Protein AF-A0AA45BCG5-F1 (afdb_monomer)

Organism: Burkholderia vietnamiensis (NCBI:txid60552)

Structure (mmCIF, N/CA/C/O backbone):
data_AF-A0AA45BCG5-F1
#
_entry.id   AF-A0AA45BCG5-F1
#
loop_
_atom_site.group_PDB
_atom_site.id
_atom_site.type_symbol
_atom_site.label_atom_id
_atom_site.label_alt_id
_atom_site.label_comp_id
_atom_site.label_asym_id
_atom_site.label_entity_id
_atom_site.label_seq_id
_atom_site.pdbx_PDB_ins_code
_atom_site.Cartn_x
_atom_site.Cartn_y
_atom_site.Cartn_z
_atom_site.occupancy
_atom_site.B_iso_or_equiv
_atom_site.auth_seq_id
_atom_site.auth_comp_id
_atom_site.auth_asym_id
_atom_site.auth_atom_id
_atom_site.pdbx_PDB_model_num
ATOM 1 N N . MET A 1 1 ? 23.987 10.806 -30.131 1.00 61.22 1 MET A N 1
ATOM 2 C CA . MET A 1 1 ? 23.425 11.058 -28.792 1.00 61.22 1 MET A CA 1
ATOM 3 C C . MET A 1 1 ? 24.265 10.251 -27.823 1.00 61.22 1 MET A C 1
ATOM 5 O O . MET A 1 1 ? 24.368 9.048 -28.027 1.00 61.22 1 MET A O 1
ATOM 9 N N . GLU A 1 2 ? 24.939 10.895 -26.876 1.00 79.81 2 GLU A N 1
ATOM 10 C CA . GLU A 1 2 ? 25.747 10.189 -25.875 1.00 79.81 2 GLU A CA 1
ATOM 11 C C . GLU A 1 2 ? 24.862 9.831 -24.681 1.00 79.81 2 GLU A C 1
ATOM 13 O O . GLU A 1 2 ? 24.080 10.661 -24.219 1.00 79.81 2 GLU A O 1
ATOM 18 N N . LEU A 1 3 ? 24.939 8.577 -24.237 1.00 81.50 3 LEU A N 1
ATOM 19 C CA . LEU A 1 3 ? 24.239 8.096 -23.050 1.00 81.50 3 LEU A CA 1
ATOM 20 C C . LEU A 1 3 ? 25.161 8.230 -21.843 1.00 81.50 3 LEU A C 1
ATOM 22 O O . LEU A 1 3 ? 26.352 7.931 -21.933 1.00 81.50 3 LEU A O 1
ATOM 26 N N . SER A 1 4 ? 24.604 8.629 -20.703 1.00 87.81 4 SER A N 1
ATOM 27 C CA . SER A 1 4 ? 25.322 8.555 -19.433 1.00 87.81 4 SER A CA 1
ATOM 28 C C . SER A 1 4 ? 25.624 7.101 -19.058 1.00 87.81 4 SER A C 1
ATOM 30 O O . SER A 1 4 ? 24.954 6.165 -19.498 1.00 87.81 4 SER A O 1
ATOM 32 N N . GLU A 1 5 ? 26.601 6.895 -18.175 1.00 89.81 5 GLU A N 1
ATOM 33 C CA . GLU A 1 5 ? 26.953 5.559 -17.681 1.00 89.81 5 GLU A CA 1
ATOM 34 C C . GLU A 1 5 ? 25.747 4.830 -17.060 1.00 89.81 5 GLU A C 1
ATOM 36 O O . GLU A 1 5 ? 25.536 3.640 -17.290 1.00 89.81 5 GLU A O 1
ATOM 41 N N . THR A 1 6 ? 24.899 5.554 -16.322 1.00 88.94 6 THR A N 1
ATOM 42 C CA . THR A 1 6 ? 23.670 4.992 -15.740 1.00 88.94 6 THR A CA 1
ATOM 43 C C . THR A 1 6 ? 22.696 4.530 -16.822 1.00 88.94 6 THR A C 1
ATOM 45 O O . THR A 1 6 ? 22.108 3.456 -16.703 1.00 88.94 6 THR A O 1
ATOM 48 N N . GLU A 1 7 ? 22.534 5.306 -17.894 1.00 91.12 7 GLU A N 1
ATOM 49 C CA . GLU A 1 7 ? 21.652 4.947 -19.007 1.00 91.12 7 GLU A CA 1
ATOM 50 C C . GLU A 1 7 ? 22.187 3.755 -19.799 1.00 91.12 7 GLU A C 1
ATOM 52 O O . GLU A 1 7 ? 21.419 2.851 -20.117 1.00 91.12 7 GLU A O 1
ATOM 57 N N . LEU A 1 8 ? 23.500 3.691 -20.042 1.00 93.12 8 LEU A N 1
ATOM 58 C CA . LEU A 1 8 ? 24.135 2.526 -20.665 1.00 93.12 8 LEU A CA 1
ATOM 59 C C . LEU A 1 8 ? 23.886 1.255 -19.847 1.00 93.12 8 LEU A C 1
ATOM 61 O O . LEU A 1 8 ? 23.526 0.214 -20.395 1.00 93.12 8 LEU A O 1
ATOM 65 N N . ARG A 1 9 ? 24.005 1.348 -18.519 1.00 94.44 9 ARG A N 1
ATOM 66 C CA . ARG A 1 9 ? 23.741 0.225 -17.612 1.00 94.44 9 ARG A CA 1
ATOM 67 C C . ARG A 1 9 ? 22.263 -0.168 -17.567 1.00 94.44 9 ARG A C 1
ATOM 69 O O . ARG A 1 9 ? 21.961 -1.358 -17.495 1.00 94.44 9 ARG A O 1
ATOM 76 N N . LEU A 1 10 ? 21.342 0.795 -17.651 1.00 92.56 10 LEU A N 1
ATOM 77 C CA . LEU A 1 10 ? 19.905 0.526 -17.783 1.00 92.56 10 LEU A CA 1
ATOM 78 C C . LEU A 1 10 ? 19.584 -0.203 -19.091 1.00 92.56 10 LEU A C 1
ATOM 80 O O . LEU A 1 10 ? 18.840 -1.185 -19.071 1.00 92.56 10 LEU A O 1
ATOM 84 N N . VAL A 1 11 ? 20.164 0.243 -20.207 1.00 93.81 11 VAL A N 1
ATOM 85 C CA . VAL A 1 11 ? 20.003 -0.409 -21.512 1.00 93.81 11 VAL A CA 1
ATOM 86 C C . VAL A 1 11 ? 20.550 -1.831 -21.461 1.00 93.81 11 VAL A C 1
ATOM 88 O O . VAL A 1 11 ? 19.812 -2.757 -21.780 1.00 93.81 11 VAL A O 1
ATOM 91 N N . ALA A 1 12 ? 21.765 -2.037 -20.951 1.00 94.75 12 ALA A N 1
ATOM 92 C CA . ALA A 1 12 ? 22.348 -3.372 -20.811 1.00 94.75 12 ALA A CA 1
ATOM 93 C C . ALA A 1 12 ? 21.483 -4.300 -19.931 1.00 94.75 12 ALA A C 1
ATOM 95 O O . ALA A 1 12 ? 21.262 -5.467 -20.262 1.00 94.75 12 ALA A O 1
ATOM 96 N N . ALA A 1 13 ? 20.928 -3.784 -18.827 1.00 94.06 13 ALA A N 1
ATOM 97 C CA . ALA A 1 13 ? 20.038 -4.547 -17.953 1.00 94.06 13 ALA A CA 1
ATOM 98 C C . ALA A 1 13 ? 18.708 -4.928 -18.633 1.00 94.06 13 ALA A C 1
ATOM 100 O O . ALA A 1 13 ? 18.171 -6.008 -18.355 1.00 94.06 13 ALA A O 1
ATOM 101 N N . LEU A 1 14 ? 18.184 -4.068 -19.513 1.00 94.38 14 LEU A N 1
ATOM 102 C CA . LEU A 1 14 ? 17.022 -4.358 -20.353 1.00 94.38 14 LEU A CA 1
ATOM 103 C C . LEU A 1 14 ? 17.367 -5.360 -21.456 1.00 94.38 14 LEU A C 1
ATOM 105 O O . LEU A 1 14 ? 16.597 -6.287 -21.689 1.00 94.38 14 LEU A O 1
ATOM 109 N N . GLU A 1 15 ? 18.509 -5.215 -22.121 1.00 94.62 15 GLU A N 1
ATOM 110 C CA . GLU A 1 15 ? 18.963 -6.120 -23.180 1.00 94.62 15 GLU A CA 1
ATOM 111 C C . GLU A 1 15 ? 19.132 -7.550 -22.676 1.00 94.62 15 GLU A C 1
ATOM 113 O O . GLU A 1 15 ? 18.607 -8.470 -23.304 1.00 94.62 15 GLU A O 1
ATOM 118 N N . ALA A 1 16 ? 19.728 -7.722 -21.491 1.00 93.62 16 ALA A N 1
ATOM 119 C CA . ALA A 1 16 ? 19.838 -9.008 -20.797 1.00 93.62 16 ALA A CA 1
ATOM 120 C C . ALA A 1 16 ? 18.476 -9.653 -20.456 1.00 93.62 16 ALA A C 1
ATOM 122 O O . ALA A 1 16 ? 18.417 -10.797 -20.013 1.00 93.62 16 ALA A O 1
ATOM 123 N N . ARG A 1 17 ? 17.377 -8.911 -20.628 1.00 91.81 17 ARG A N 1
ATOM 124 C CA . ARG A 1 17 ? 15.994 -9.301 -20.321 1.00 91.81 17 ARG A CA 1
ATOM 125 C C . ARG A 1 17 ? 15.084 -9.229 -21.545 1.00 91.81 17 ARG A C 1
ATOM 127 O O . ARG A 1 17 ? 13.873 -9.051 -21.407 1.00 91.81 17 ARG A O 1
ATOM 134 N N . ASP A 1 18 ? 15.659 -9.365 -22.737 1.00 92.12 18 ASP A N 1
ATOM 135 C CA . ASP A 1 18 ? 14.957 -9.304 -24.026 1.00 92.12 18 ASP A CA 1
ATOM 136 C C . ASP A 1 18 ? 14.293 -7.945 -24.302 1.00 92.12 18 ASP A C 1
ATOM 138 O O . ASP A 1 18 ? 13.269 -7.841 -24.978 1.00 92.12 18 ASP A O 1
ATOM 142 N N . GLY A 1 19 ? 14.893 -6.873 -23.785 1.00 92.00 19 GLY A N 1
ATOM 143 C CA . GLY A 1 19 ? 14.477 -5.493 -24.017 1.00 92.00 19 GLY A CA 1
ATOM 144 C C . GLY A 1 19 ? 13.292 -5.023 -23.178 1.00 92.00 19 GLY A C 1
ATOM 145 O O . GLY A 1 19 ? 12.807 -3.922 -23.435 1.00 92.00 19 GLY A O 1
ATOM 146 N N . VAL A 1 20 ? 12.824 -5.819 -22.208 1.00 91.69 20 VAL A N 1
ATOM 147 C CA . VAL A 1 20 ? 11.679 -5.498 -21.340 1.00 91.69 20 VAL A CA 1
ATOM 148 C C . VAL A 1 20 ? 11.964 -5.946 -19.912 1.00 91.69 20 VAL A C 1
ATOM 150 O O . VAL A 1 20 ? 12.354 -7.087 -19.689 1.00 91.69 20 VAL A O 1
ATOM 153 N N . ALA A 1 21 ? 11.737 -5.082 -18.928 1.00 88.50 21 ALA A N 1
ATOM 154 C CA . ALA A 1 21 ? 11.900 -5.435 -17.522 1.00 88.50 21 ALA A CA 1
ATOM 155 C C . ALA A 1 21 ? 11.002 -4.591 -16.617 1.00 88.50 21 ALA A C 1
ATOM 157 O O . ALA A 1 21 ? 10.674 -3.442 -16.918 1.00 88.50 21 ALA A O 1
ATOM 158 N N . SER A 1 22 ? 10.634 -5.151 -15.473 1.00 87.44 22 SER A N 1
ATOM 159 C CA . SER A 1 22 ? 10.027 -4.402 -14.380 1.00 87.44 22 SER A CA 1
ATOM 160 C C . SER A 1 22 ? 11.052 -3.497 -13.689 1.00 87.44 22 SER A C 1
ATOM 162 O O . SER A 1 22 ? 12.262 -3.738 -13.700 1.00 87.44 22 SER A O 1
ATOM 164 N N . ARG A 1 23 ? 10.559 -2.464 -13.004 1.00 85.00 23 ARG A N 1
ATOM 165 C CA . ARG A 1 23 ? 11.353 -1.582 -12.142 1.00 85.00 23 ARG A CA 1
ATOM 166 C C . ARG A 1 23 ? 12.125 -2.381 -11.098 1.00 85.00 23 ARG A C 1
ATOM 168 O O . ARG A 1 23 ? 13.257 -2.031 -10.788 1.00 85.00 23 ARG A O 1
ATOM 175 N N . PHE A 1 24 ? 11.506 -3.437 -10.571 1.00 82.00 24 PHE A N 1
ATOM 176 C CA . PHE A 1 24 ? 12.128 -4.341 -9.614 1.00 82.00 24 PHE A CA 1
ATOM 177 C C . PHE A 1 24 ? 13.301 -5.094 -10.243 1.00 82.00 24 PHE A C 1
ATOM 179 O O . PHE A 1 24 ? 14.412 -4.990 -9.741 1.00 82.00 24 PHE A O 1
ATOM 186 N N . GLU A 1 25 ? 13.091 -5.763 -11.380 1.00 84.25 25 GLU A N 1
ATOM 187 C CA . GLU A 1 25 ? 14.155 -6.485 -12.090 1.00 84.25 25 GLU A CA 1
ATOM 188 C C . GLU A 1 25 ? 15.352 -5.579 -12.416 1.00 84.25 25 GLU A C 1
ATOM 190 O O . GLU A 1 25 ? 16.500 -6.001 -12.279 1.00 84.25 25 GLU A O 1
ATOM 195 N N . LEU A 1 26 ? 15.091 -4.328 -12.810 1.00 88.38 26 LEU A N 1
ATOM 196 C CA . LEU A 1 26 ? 16.131 -3.329 -13.061 1.00 88.38 26 LEU A CA 1
ATOM 197 C C . LEU A 1 26 ? 16.821 -2.870 -11.772 1.00 88.38 26 LEU A C 1
ATOM 199 O O . LEU A 1 26 ? 18.039 -2.711 -11.758 1.00 88.38 26 LEU A O 1
ATOM 203 N N . ARG A 1 27 ? 16.073 -2.695 -10.677 1.00 86.38 27 ARG A N 1
ATOM 204 C CA . ARG A 1 27 ? 16.633 -2.304 -9.379 1.00 86.38 27 ARG A CA 1
ATOM 205 C C . ARG A 1 27 ? 17.509 -3.403 -8.781 1.00 86.38 27 ARG A C 1
ATOM 207 O O . ARG A 1 27 ? 18.566 -3.090 -8.245 1.00 86.38 27 ARG A O 1
ATOM 214 N N . SER A 1 28 ? 17.105 -4.664 -8.916 1.00 83.75 28 SER A N 1
ATOM 215 C CA . SER A 1 28 ? 17.895 -5.828 -8.504 1.00 83.75 28 SER A CA 1
ATOM 216 C C . SER A 1 28 ? 19.144 -6.013 -9.364 1.00 83.75 28 SER A C 1
ATOM 218 O O . SER A 1 28 ? 20.165 -6.460 -8.858 1.00 83.75 28 SER A O 1
ATOM 220 N N . ALA A 1 29 ? 19.083 -5.663 -10.653 1.00 88.00 29 ALA A N 1
ATOM 221 C CA . ALA A 1 29 ? 20.240 -5.714 -11.549 1.00 88.00 29 ALA A CA 1
ATOM 222 C C . ALA A 1 29 ? 21.261 -4.595 -11.294 1.00 88.00 29 ALA A C 1
ATOM 224 O O . ALA A 1 29 ? 22.429 -4.743 -11.640 1.00 88.00 29 ALA A O 1
ATOM 225 N N . LEU A 1 30 ? 20.811 -3.471 -10.731 1.00 90.25 30 LEU A N 1
ATOM 226 C CA . LEU A 1 30 ? 21.602 -2.257 -10.525 1.00 90.25 30 LEU A CA 1
ATOM 227 C C . LEU A 1 30 ? 21.507 -1.800 -9.056 1.00 90.25 30 LEU A C 1
ATOM 229 O O . LEU A 1 30 ? 20.997 -0.705 -8.787 1.00 90.25 30 LEU A O 1
ATOM 233 N N . PRO A 1 31 ? 21.926 -2.636 -8.083 1.00 85.50 31 PRO A N 1
ATOM 234 C CA . PRO A 1 31 ? 21.730 -2.366 -6.657 1.00 85.50 31 PRO A CA 1
ATOM 235 C C . PRO A 1 31 ? 22.527 -1.144 -6.170 1.00 85.50 31 PRO A C 1
ATOM 237 O O . PRO A 1 31 ? 22.055 -0.399 -5.309 1.00 85.50 31 PRO A O 1
ATOM 240 N N . ASP A 1 32 ? 23.680 -0.893 -6.780 1.00 87.44 32 ASP A N 1
ATOM 241 C CA . ASP A 1 32 ? 24.644 0.163 -6.463 1.00 87.44 32 ASP A CA 1
ATOM 242 C C . ASP A 1 32 ? 24.207 1.570 -6.904 1.00 87.44 32 ASP A C 1
ATOM 244 O O . ASP A 1 32 ? 24.697 2.571 -6.379 1.00 87.44 32 ASP A O 1
ATOM 248 N N . ILE A 1 33 ? 23.243 1.679 -7.823 1.00 86.06 33 ILE A N 1
ATOM 249 C CA . ILE A 1 33 ? 22.713 2.977 -8.251 1.00 86.06 33 ILE A CA 1
ATOM 250 C C . ILE A 1 33 ? 21.750 3.505 -7.183 1.00 86.06 33 ILE A C 1
ATOM 252 O O . ILE A 1 33 ? 20.770 2.849 -6.819 1.00 86.06 33 ILE A O 1
ATOM 256 N N . LYS A 1 34 ? 22.000 4.723 -6.686 1.00 84.75 34 LYS A N 1
ATOM 257 C CA . LYS A 1 34 ? 21.115 5.381 -5.711 1.00 84.75 34 LYS A CA 1
ATOM 258 C C . LYS A 1 34 ? 19.694 5.497 -6.263 1.00 84.75 34 LYS A C 1
ATOM 260 O O . LYS A 1 34 ? 19.492 5.820 -7.433 1.00 84.75 34 LYS A O 1
ATOM 265 N N . LEU A 1 35 ? 18.699 5.305 -5.395 1.00 76.00 35 LEU A N 1
ATOM 266 C CA . LEU A 1 35 ? 17.285 5.254 -5.784 1.00 76.00 35 LEU A CA 1
ATOM 267 C C . LEU A 1 35 ? 16.817 6.511 -6.535 1.00 76.00 35 LEU A C 1
ATOM 269 O O . LEU A 1 35 ? 16.058 6.402 -7.500 1.00 76.00 35 LEU A O 1
ATOM 273 N N . ILE A 1 36 ? 17.283 7.690 -6.112 1.00 81.31 36 ILE A N 1
ATOM 274 C CA . ILE A 1 36 ? 16.950 8.969 -6.751 1.00 81.31 36 ILE A CA 1
ATOM 275 C C . ILE A 1 36 ? 17.524 9.013 -8.172 1.00 81.31 36 ILE A C 1
ATOM 277 O O . ILE A 1 36 ? 16.780 9.253 -9.117 1.00 81.31 36 ILE A O 1
ATOM 281 N N . THR A 1 37 ? 18.812 8.697 -8.340 1.00 82.94 37 THR A N 1
ATOM 282 C CA . THR A 1 37 ? 19.494 8.665 -9.644 1.00 82.94 37 THR A CA 1
ATOM 283 C C . THR A 1 37 ? 18.855 7.656 -10.594 1.00 82.94 37 THR A C 1
ATOM 285 O O . THR A 1 37 ? 18.588 7.977 -11.747 1.00 82.94 37 THR A O 1
ATOM 288 N N . PHE A 1 38 ? 18.535 6.461 -10.095 1.00 86.12 38 PHE A N 1
ATOM 289 C CA . PHE A 1 38 ? 17.830 5.430 -10.854 1.00 86.12 38 PHE A CA 1
ATOM 290 C C . PHE A 1 38 ? 16.447 5.905 -11.323 1.00 86.12 38 PHE A C 1
ATOM 292 O O . PHE A 1 38 ? 16.073 5.714 -12.479 1.00 86.12 38 PHE A O 1
ATOM 299 N N . SER A 1 39 ? 15.689 6.554 -10.433 1.00 82.88 39 SER A N 1
ATOM 300 C CA . SER A 1 39 ? 14.358 7.080 -10.754 1.00 82.88 39 SER A CA 1
ATOM 301 C C . SER A 1 39 ? 14.425 8.206 -11.778 1.00 82.88 39 SER A C 1
ATOM 303 O O . SER A 1 39 ? 13.630 8.212 -12.711 1.00 82.88 39 SER A O 1
ATOM 305 N N . ALA A 1 40 ? 15.378 9.128 -11.620 1.00 86.38 40 ALA A N 1
ATOM 306 C CA . ALA A 1 40 ? 15.606 10.209 -12.567 1.00 86.38 40 ALA A CA 1
ATOM 307 C C . ALA A 1 40 ? 15.945 9.647 -13.951 1.00 86.38 40 ALA A C 1
ATOM 309 O O . ALA A 1 40 ? 15.251 9.961 -14.912 1.00 86.38 40 ALA A O 1
ATOM 310 N N . ALA A 1 41 ? 16.913 8.728 -14.032 1.00 88.44 41 ALA A N 1
ATOM 311 C CA . ALA A 1 41 ? 17.320 8.113 -15.290 1.00 88.44 41 ALA A CA 1
ATOM 312 C C . ALA A 1 41 ? 16.153 7.421 -16.014 1.00 88.44 41 ALA A C 1
ATOM 314 O O . ALA A 1 41 ? 15.968 7.642 -17.203 1.00 88.44 41 ALA A O 1
ATOM 315 N N . LEU A 1 42 ? 15.308 6.658 -15.309 1.00 87.44 42 LEU A N 1
ATOM 316 C CA . LEU A 1 42 ? 14.128 6.024 -15.915 1.00 87.44 42 LEU A CA 1
ATOM 317 C C . LEU A 1 42 ? 13.068 7.014 -16.424 1.00 87.44 42 LEU A C 1
ATOM 319 O O . LEU A 1 42 ? 12.283 6.645 -17.296 1.00 87.44 42 LEU A O 1
ATOM 323 N N . MET A 1 43 ? 12.994 8.223 -15.860 1.00 84.94 43 MET A N 1
ATOM 324 C CA . MET A 1 43 ? 12.021 9.242 -16.268 1.00 84.94 43 MET A CA 1
ATOM 325 C C . MET A 1 43 ? 12.536 10.150 -17.383 1.00 84.94 43 MET A C 1
ATOM 327 O O . MET A 1 43 ? 11.737 10.631 -18.181 1.00 84.94 43 MET A O 1
ATOM 331 N N . THR A 1 44 ? 13.841 10.417 -17.421 1.00 86.06 44 THR A N 1
ATOM 332 C CA . THR A 1 44 ? 14.420 11.417 -18.328 1.00 86.06 44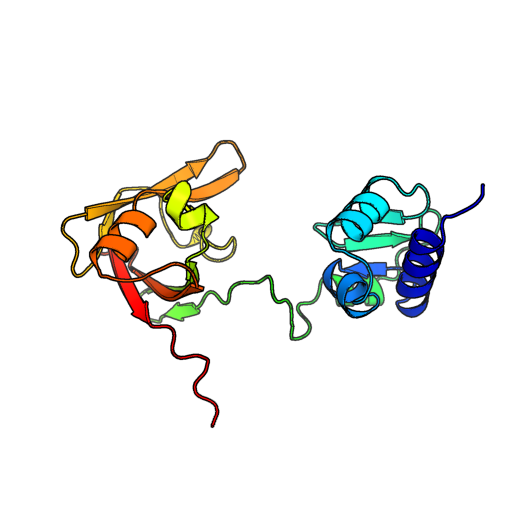 THR A CA 1
ATOM 333 C C . THR A 1 44 ? 15.138 10.812 -19.522 1.00 86.06 44 THR A C 1
ATOM 335 O O . THR A 1 44 ? 15.412 11.527 -20.483 1.00 86.06 44 THR A O 1
ATOM 338 N N . THR A 1 45 ? 15.479 9.523 -19.475 1.00 88.81 45 THR A N 1
ATOM 339 C CA . THR A 1 45 ? 16.233 8.900 -20.561 1.00 88.81 45 THR A CA 1
ATOM 340 C C . THR A 1 45 ? 15.383 8.768 -21.829 1.00 88.81 45 THR A C 1
ATOM 342 O O . THR A 1 45 ? 14.254 8.278 -21.767 1.00 88.81 45 THR A O 1
ATOM 345 N N . PRO A 1 46 ? 15.902 9.143 -23.010 1.00 88.25 46 PRO A N 1
ATOM 346 C CA . PRO A 1 46 ? 15.152 9.046 -24.258 1.00 88.25 46 PRO A CA 1
ATOM 347 C C . PRO A 1 46 ? 15.309 7.679 -24.945 1.00 88.25 46 PRO A C 1
ATOM 349 O O . PRO A 1 46 ? 14.869 7.521 -26.079 1.00 88.25 46 PRO A O 1
ATOM 352 N N . VAL A 1 47 ? 15.954 6.692 -24.307 1.00 90.81 47 VAL A N 1
ATOM 353 C CA . VAL A 1 47 ? 16.147 5.337 -24.872 1.00 90.81 47 VAL A CA 1
ATOM 354 C C . VAL A 1 47 ? 15.257 4.269 -24.236 1.00 90.81 47 VAL A C 1
ATOM 356 O O . VA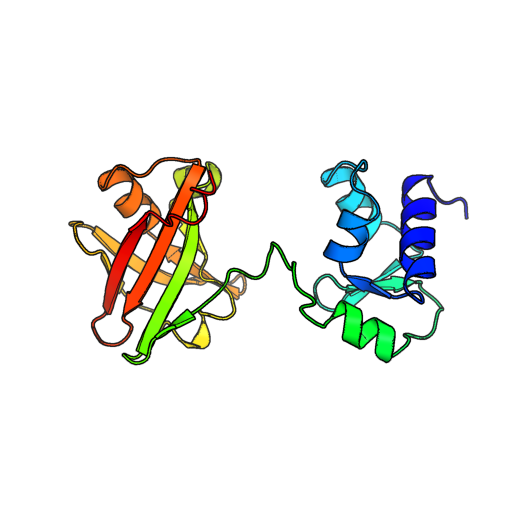L A 1 47 ? 15.152 3.158 -24.759 1.00 90.81 47 VAL A O 1
ATOM 359 N N . VAL A 1 48 ? 14.557 4.603 -23.150 1.00 91.88 48 VAL A N 1
ATOM 360 C CA . VAL A 1 48 ? 13.634 3.708 -22.444 1.00 91.88 48 VAL A CA 1
ATOM 361 C C . VAL A 1 48 ? 12.248 4.344 -22.397 1.00 91.88 48 VAL A C 1
ATOM 363 O O . VAL A 1 48 ? 12.110 5.543 -22.193 1.00 91.88 48 VAL A O 1
ATOM 366 N N . ARG A 1 49 ? 11.203 3.534 -22.569 1.00 90.62 49 ARG A N 1
ATOM 367 C CA . ARG A 1 49 ? 9.804 3.942 -22.394 1.00 90.62 49 ARG A CA 1
ATOM 368 C C . ARG A 1 49 ? 9.126 3.119 -21.310 1.00 90.62 49 ARG A C 1
ATOM 370 O O . ARG A 1 49 ? 9.376 1.919 -21.188 1.00 90.62 49 ARG A O 1
ATOM 377 N N . LEU A 1 50 ? 8.218 3.753 -20.578 1.00 87.69 50 LEU A N 1
ATOM 378 C CA . LEU A 1 50 ? 7.262 3.064 -19.718 1.00 87.69 50 LEU A CA 1
ATOM 379 C C . LEU A 1 50 ? 6.164 2.449 -20.597 1.00 87.69 50 LEU A C 1
ATOM 381 O O . LEU A 1 50 ? 5.512 3.159 -21.357 1.00 87.69 50 LEU A O 1
ATOM 385 N N . VAL A 1 51 ? 5.972 1.135 -20.511 1.00 84.69 51 VAL A N 1
ATOM 386 C CA . VAL A 1 51 ? 4.965 0.401 -21.304 1.00 84.69 51 VAL A CA 1
ATOM 387 C C . VAL A 1 51 ? 3.770 -0.058 -20.469 1.00 84.69 51 VAL A C 1
ATOM 389 O O . VAL A 1 51 ? 2.707 -0.327 -21.015 1.00 84.69 51 VAL A O 1
ATOM 392 N N . SER A 1 52 ? 3.937 -0.156 -19.149 1.00 76.69 52 SER A N 1
ATOM 393 C CA . SER A 1 52 ? 2.883 -0.429 -18.164 1.00 76.69 52 SER A CA 1
ATOM 394 C C . SER A 1 52 ? 3.386 -0.036 -16.768 1.00 76.69 52 SER A C 1
ATOM 396 O O . SER A 1 52 ? 4.547 0.343 -16.632 1.00 76.69 52 SER A O 1
ATOM 398 N N . HIS A 1 53 ? 2.548 -0.108 -15.731 1.00 76.25 53 HIS A N 1
ATOM 399 C CA . HIS A 1 53 ? 2.855 0.304 -14.353 1.00 76.25 53 HIS A CA 1
ATOM 400 C C . HIS A 1 53 ? 4.177 -0.293 -13.837 1.00 76.25 53 HIS A C 1
ATOM 402 O O . HIS A 1 53 ? 4.241 -1.449 -13.427 1.00 76.25 53 HIS A O 1
ATOM 408 N N . GLY A 1 54 ? 5.246 0.511 -13.864 1.00 78.50 54 GLY A N 1
ATOM 409 C CA . GLY A 1 54 ? 6.588 0.086 -13.466 1.00 78.50 54 GLY A CA 1
ATOM 410 C C . GLY A 1 54 ? 7.253 -0.922 -14.410 1.00 78.50 54 GLY A C 1
ATOM 411 O O . GLY A 1 54 ? 8.170 -1.607 -13.972 1.00 78.50 54 GLY A O 1
ATOM 412 N N . ILE A 1 55 ? 6.825 -1.033 -15.668 1.00 84.94 55 ILE A N 1
ATOM 413 C CA . ILE A 1 55 ? 7.423 -1.907 -16.687 1.00 84.94 55 ILE A CA 1
ATOM 414 C C . ILE A 1 55 ? 8.004 -1.048 -17.799 1.00 84.94 55 ILE A C 1
ATOM 416 O O . ILE A 1 55 ? 7.311 -0.218 -18.387 1.00 84.94 55 ILE A O 1
ATOM 420 N N . TYR A 1 56 ? 9.273 -1.283 -18.101 1.00 91.38 56 TYR A N 1
ATOM 421 C CA . TYR A 1 56 ? 10.079 -0.473 -18.996 1.00 91.38 56 TYR A CA 1
ATOM 422 C C . TYR A 1 56 ? 10.570 -1.300 -20.182 1.00 91.38 56 TYR A C 1
ATOM 424 O O . TYR A 1 56 ? 10.845 -2.494 -20.047 1.00 91.38 56 TYR A O 1
ATOM 432 N N . ALA A 1 57 ? 10.680 -0.662 -21.345 1.00 93.94 57 ALA A N 1
ATOM 433 C CA . ALA A 1 57 ? 11.183 -1.279 -22.566 1.00 93.94 57 ALA A CA 1
ATOM 434 C C . ALA A 1 57 ? 12.078 -0.325 -23.360 1.00 93.94 57 ALA A C 1
ATOM 436 O O . ALA A 1 57 ? 11.929 0.893 -23.266 1.00 93.94 57 ALA A O 1
ATOM 437 N N . ILE A 1 58 ? 12.966 -0.877 -24.185 1.00 94.94 58 ILE A N 1
ATOM 438 C CA . ILE A 1 58 ? 13.827 -0.089 -25.079 1.00 94.94 58 ILE A CA 1
ATOM 439 C C . ILE A 1 58 ? 12.982 0.520 -26.209 1.00 94.94 58 ILE A C 1
ATOM 441 O O . ILE A 1 58 ? 12.170 -0.163 -26.844 1.00 94.94 58 ILE A O 1
ATOM 445 N N . ILE A 1 59 ? 13.162 1.816 -26.467 1.00 91.81 59 ILE A N 1
ATOM 446 C CA . ILE A 1 59 ? 12.479 2.518 -27.562 1.00 91.81 59 ILE A CA 1
ATOM 447 C C . ILE A 1 59 ? 12.956 1.975 -28.916 1.00 91.81 59 ILE A C 1
ATOM 449 O O . ILE A 1 59 ? 14.119 1.638 -29.099 1.00 91.81 59 ILE A O 1
ATOM 453 N N . GLY A 1 60 ? 12.036 1.846 -29.876 1.00 88.19 60 GLY A N 1
ATOM 454 C CA . GLY A 1 60 ? 12.335 1.323 -31.217 1.00 88.19 60 GLY A CA 1
ATOM 455 C C . GLY A 1 60 ? 12.451 -0.203 -31.308 1.00 88.19 60 GLY A C 1
ATOM 456 O O . GLY A 1 60 ? 12.475 -0.737 -32.413 1.00 88.19 60 GLY A O 1
ATOM 457 N N . ARG A 1 61 ? 12.444 -0.926 -30.178 1.00 89.12 61 ARG A N 1
ATOM 458 C CA . ARG A 1 61 ? 12.450 -2.395 -30.165 1.00 89.12 61 ARG A CA 1
ATOM 459 C C . ARG A 1 61 ? 11.025 -2.967 -30.055 1.00 89.12 61 ARG A C 1
ATOM 461 O O . ARG A 1 61 ? 10.204 -2.420 -29.301 1.00 89.12 61 ARG A O 1
ATOM 468 N N . PRO A 1 62 ? 10.712 -4.068 -30.767 1.00 88.19 62 PRO A N 1
ATOM 469 C CA . PRO A 1 62 ? 9.502 -4.846 -30.519 1.00 88.19 62 PRO A CA 1
ATOM 470 C C . PRO A 1 62 ? 9.479 -5.386 -29.086 1.00 88.19 62 PRO A C 1
ATOM 472 O O . PRO A 1 62 ? 10.509 -5.793 -28.550 1.00 88.19 62 PRO A O 1
ATOM 475 N N . ILE A 1 63 ? 8.298 -5.405 -28.469 1.00 88.31 63 ILE A N 1
ATOM 476 C CA . ILE A 1 63 ? 8.105 -5.971 -27.130 1.00 88.31 63 ILE A CA 1
ATOM 477 C C . ILE A 1 63 ? 7.979 -7.486 -27.276 1.00 88.31 63 ILE A C 1
ATOM 479 O O . ILE A 1 63 ? 7.027 -7.969 -27.886 1.00 88.31 63 ILE A O 1
ATOM 483 N N . ASN A 1 64 ? 8.924 -8.238 -26.710 1.00 86.31 64 ASN A N 1
ATOM 484 C CA . ASN A 1 64 ? 8.820 -9.693 -26.650 1.00 86.31 64 ASN A CA 1
ATOM 485 C C . ASN A 1 64 ? 7.667 -10.086 -25.694 1.00 86.31 64 ASN A C 1
ATOM 487 O O . ASN A 1 64 ? 7.727 -9.723 -24.515 1.00 86.31 64 ASN A O 1
ATOM 491 N N . PRO A 1 65 ? 6.633 -10.824 -26.151 1.00 82.25 65 PRO A N 1
ATOM 492 C CA . PRO A 1 65 ? 5.475 -11.162 -25.321 1.00 82.25 65 PRO A CA 1
ATOM 493 C C . PRO A 1 65 ? 5.831 -11.981 -24.079 1.00 82.25 65 PRO A C 1
ATOM 495 O O . PRO A 1 65 ? 5.305 -11.719 -23.004 1.00 82.25 65 PRO A O 1
ATOM 498 N N . THR A 1 66 ? 6.762 -12.928 -24.190 1.00 83.75 66 THR A N 1
ATOM 499 C CA . THR A 1 66 ? 7.215 -13.759 -23.066 1.00 83.75 66 THR A CA 1
ATOM 500 C C . THR A 1 66 ? 7.968 -12.927 -22.032 1.00 83.75 66 THR A C 1
ATOM 502 O O . THR A 1 66 ? 7.747 -13.079 -20.831 1.00 83.75 66 THR A O 1
ATOM 505 N N . ALA A 1 67 ? 8.825 -12.009 -22.483 1.00 81.19 67 ALA A N 1
ATOM 506 C CA . ALA A 1 67 ? 9.547 -11.094 -21.602 1.00 81.19 67 ALA A CA 1
ATOM 507 C C . ALA A 1 67 ? 8.608 -10.092 -20.922 1.00 81.19 67 ALA A C 1
ATOM 509 O O . ALA A 1 67 ? 8.769 -9.797 -19.740 1.00 81.19 67 ALA A O 1
ATOM 510 N N . PHE A 1 68 ? 7.592 -9.617 -21.645 1.00 82.81 68 PHE A N 1
ATOM 511 C CA . PHE A 1 68 ? 6.549 -8.766 -21.088 1.00 82.81 68 PHE A CA 1
ATOM 512 C C . PHE A 1 68 ? 5.715 -9.516 -20.050 1.00 82.81 68 PHE A C 1
ATOM 514 O O . PHE A 1 68 ? 5.560 -9.016 -18.944 1.00 82.81 68 PHE A O 1
ATOM 521 N N . VAL A 1 69 ? 5.264 -10.739 -20.352 1.00 77.25 69 VAL A N 1
ATOM 522 C CA . VAL A 1 69 ? 4.555 -11.595 -19.391 1.00 77.25 69 VAL A CA 1
ATOM 523 C C . VAL A 1 69 ? 5.427 -11.890 -18.176 1.00 77.25 69 VAL A C 1
ATOM 525 O O . VAL A 1 69 ? 4.922 -11.872 -17.066 1.00 77.25 69 VAL A O 1
ATOM 528 N N . ARG A 1 70 ? 6.736 -12.115 -18.328 1.00 84.25 70 ARG A N 1
ATOM 529 C CA . ARG A 1 70 ? 7.660 -12.267 -17.191 1.00 84.25 70 ARG A CA 1
ATOM 530 C C . ARG A 1 70 ? 7.730 -10.994 -16.347 1.00 84.25 70 ARG A C 1
ATOM 532 O O . ARG A 1 70 ? 7.640 -11.090 -15.130 1.00 84.25 70 ARG A O 1
ATOM 539 N N . ALA A 1 71 ? 7.888 -9.837 -16.988 1.00 80.06 71 ALA A N 1
ATOM 540 C CA . ALA A 1 71 ? 7.994 -8.546 -16.316 1.00 80.06 71 ALA A CA 1
ATOM 541 C C . ALA A 1 71 ? 6.675 -8.113 -15.647 1.00 80.06 71 ALA A C 1
ATOM 543 O O . ALA A 1 71 ? 6.702 -7.373 -14.666 1.00 80.06 71 ALA A O 1
ATOM 544 N N . THR A 1 72 ? 5.525 -8.572 -16.157 1.00 71.38 72 THR A N 1
ATOM 545 C CA . THR A 1 72 ? 4.210 -8.407 -15.515 1.00 71.38 72 THR A CA 1
ATOM 546 C C . THR A 1 72 ? 3.922 -9.495 -14.482 1.00 71.38 72 THR A C 1
ATOM 548 O O . THR A 1 72 ? 3.131 -9.270 -13.565 1.00 71.38 72 THR A O 1
ATOM 551 N N . SER A 1 73 ? 4.536 -10.674 -14.620 1.00 58.03 73 SER A N 1
ATOM 552 C CA . SER A 1 73 ? 4.307 -11.808 -13.733 1.00 58.03 73 SER A CA 1
ATOM 553 C C . SER A 1 73 ? 4.908 -11.524 -12.363 1.00 58.03 73 SER A C 1
ATOM 555 O O . SER A 1 73 ? 6.081 -11.156 -12.265 1.00 58.03 73 SER A O 1
ATOM 557 N N . PRO A 1 74 ? 4.160 -11.777 -11.282 1.00 52.03 74 PRO A N 1
ATOM 558 C CA . PRO A 1 74 ? 4.703 -11.775 -9.936 1.00 52.03 74 PRO A CA 1
ATOM 559 C C . PRO A 1 74 ? 5.581 -13.023 -9.754 1.00 52.03 74 PRO A C 1
ATOM 561 O O . PRO A 1 74 ? 5.193 -13.987 -9.100 1.00 52.03 74 PRO A O 1
ATOM 564 N N . ARG A 1 75 ? 6.762 -13.058 -10.381 1.00 48.19 75 ARG A N 1
ATOM 565 C CA . ARG A 1 75 ? 7.794 -14.030 -10.011 1.00 48.19 75 ARG A CA 1
ATOM 566 C C . ARG A 1 75 ? 8.287 -13.638 -8.620 1.00 48.19 75 ARG A C 1
ATOM 568 O O . ARG A 1 75 ? 8.587 -12.468 -8.397 1.00 48.19 75 ARG A O 1
ATOM 575 N N . GLY A 1 76 ? 8.260 -14.609 -7.703 1.00 39.88 76 GLY A N 1
ATOM 576 C CA . GLY A 1 76 ? 8.488 -14.449 -6.266 1.00 39.88 76 GLY A CA 1
ATOM 577 C C . GLY A 1 76 ? 9.540 -13.392 -5.942 1.00 39.88 76 GLY A C 1
ATOM 578 O O . GLY A 1 76 ? 10.677 -13.483 -6.398 1.00 39.88 76 GLY A O 1
ATOM 579 N N . GLY A 1 77 ? 9.117 -12.373 -5.193 1.00 36.81 77 GLY A N 1
ATOM 580 C CA . GLY A 1 77 ? 9.928 -11.192 -4.919 1.00 36.81 77 GLY A CA 1
ATOM 581 C C . GLY A 1 77 ? 9.445 -9.921 -5.615 1.00 36.81 77 GLY A C 1
ATOM 582 O O . GLY A 1 77 ? 10.267 -9.135 -6.053 1.00 36.81 77 GLY A O 1
ATOM 583 N N . MET A 1 78 ? 8.137 -9.654 -5.692 1.00 35.97 78 MET A N 1
ATOM 584 C CA . MET A 1 78 ? 7.687 -8.255 -5.699 1.00 35.97 78 MET A CA 1
ATOM 585 C C . MET A 1 78 ? 7.740 -7.755 -4.245 1.00 35.97 78 MET A C 1
ATOM 587 O O . MET A 1 78 ? 6.776 -7.994 -3.523 1.00 35.97 78 MET A O 1
ATOM 591 N N . PRO A 1 79 ? 8.787 -7.039 -3.787 1.00 42.59 79 PRO A N 1
ATOM 592 C CA . PRO A 1 79 ? 8.803 -6.455 -2.442 1.00 42.59 79 PRO A CA 1
ATOM 593 C C . PRO A 1 79 ? 7.699 -5.401 -2.242 1.00 42.59 79 PRO A C 1
ATOM 595 O O . PRO A 1 79 ? 7.438 -4.997 -1.119 1.00 42.59 79 PRO A O 1
ATOM 598 N N . ASN A 1 80 ? 7.026 -4.975 -3.320 1.00 44.56 80 ASN A N 1
ATOM 599 C CA . ASN A 1 80 ? 5.989 -3.943 -3.282 1.00 44.56 80 ASN A CA 1
ATOM 600 C C . ASN A 1 80 ? 4.554 -4.464 -3.418 1.00 44.56 80 ASN A C 1
ATOM 602 O O . ASN A 1 80 ? 3.625 -3.657 -3.377 1.00 44.56 80 ASN A O 1
ATOM 606 N N . ARG A 1 81 ? 4.327 -5.773 -3.602 1.00 56.69 81 ARG A N 1
ATOM 607 C CA . ARG A 1 81 ? 2.960 -6.303 -3.539 1.00 56.69 81 ARG A CA 1
ATOM 608 C C . ARG A 1 81 ? 2.738 -6.807 -2.125 1.00 56.69 81 ARG A C 1
ATOM 610 O O . ARG A 1 81 ? 3.014 -7.963 -1.835 1.00 56.69 81 ARG A O 1
ATOM 617 N N . ILE A 1 82 ? 2.289 -5.894 -1.264 1.00 71.44 82 ILE A N 1
ATOM 618 C CA . ILE A 1 82 ? 1.830 -6.210 0.090 1.00 71.44 82 ILE A CA 1
ATOM 619 C C . ILE A 1 82 ? 0.896 -7.423 -0.013 1.00 71.44 82 ILE A C 1
ATOM 621 O O . ILE A 1 82 ? -0.076 -7.392 -0.775 1.00 71.44 82 ILE A O 1
ATOM 625 N N . GLU A 1 83 ? 1.245 -8.509 0.680 1.00 82.75 83 GLU A N 1
ATOM 626 C CA . GLU A 1 83 ? 0.462 -9.742 0.677 1.00 82.75 83 GLU A CA 1
ATOM 627 C C . GLU A 1 83 ? -0.895 -9.458 1.325 1.00 82.75 83 GLU A C 1
ATOM 629 O O . GLU A 1 83 ? -0.981 -9.217 2.525 1.00 82.75 83 GLU A O 1
ATOM 634 N N . VAL A 1 84 ? -1.957 -9.474 0.519 1.00 88.94 84 VAL A N 1
ATOM 635 C CA . VAL A 1 84 ? -3.333 -9.359 1.005 1.00 88.94 84 VAL A CA 1
ATOM 636 C C . VAL A 1 84 ? -3.920 -10.759 1.092 1.00 88.94 84 VAL A C 1
ATOM 638 O O . VAL A 1 84 ? -4.074 -11.436 0.074 1.00 88.94 84 VAL A O 1
ATOM 641 N N . ARG A 1 85 ? -4.262 -11.183 2.305 1.00 92.56 85 ARG A N 1
ATOM 642 C CA . ARG A 1 85 ? -4.972 -12.431 2.581 1.00 92.56 85 ARG A CA 1
ATOM 643 C C . ARG A 1 85 ? -6.451 -12.130 2.746 1.00 92.56 85 ARG A C 1
ATOM 645 O O . ARG A 1 85 ? -6.817 -11.215 3.474 1.00 92.56 85 ARG A O 1
ATOM 652 N N . ARG A 1 86 ? -7.297 -12.909 2.082 1.00 93.81 86 ARG A N 1
ATOM 653 C CA . ARG A 1 86 ? -8.734 -12.935 2.352 1.00 93.81 86 ARG A CA 1
ATOM 654 C C . ARG A 1 86 ? -9.032 -14.206 3.132 1.00 93.81 86 ARG A C 1
ATOM 656 O O . ARG A 1 86 ? -8.751 -15.296 2.636 1.00 93.81 86 ARG A O 1
ATOM 663 N N . ASN A 1 87 ? -9.567 -14.056 4.332 1.00 91.62 87 ASN A N 1
ATOM 664 C CA . ASN A 1 87 ? -9.893 -15.170 5.209 1.00 91.62 87 ASN A CA 1
ATOM 665 C C . ASN A 1 87 ? -11.290 -15.722 4.877 1.00 91.62 87 ASN A C 1
ATOM 667 O O . ASN A 1 87 ? -12.080 -15.095 4.162 1.00 91.62 87 ASN A O 1
ATOM 671 N N . SER A 1 88 ? -11.598 -16.923 5.368 1.00 90.12 88 SER A N 1
ATOM 672 C CA . SER A 1 88 ? -12.871 -17.609 5.091 1.00 90.12 88 SER A CA 1
ATOM 673 C C . SER A 1 88 ? -14.092 -16.927 5.710 1.00 90.12 88 SER A C 1
ATOM 675 O O . SER A 1 88 ? -15.200 -17.128 5.225 1.00 90.12 88 SER A O 1
ATOM 677 N N . ASP A 1 89 ? -13.892 -16.120 6.751 1.00 90.12 89 ASP A N 1
ATOM 678 C CA . ASP A 1 89 ? -14.917 -15.294 7.402 1.00 90.12 89 ASP A CA 1
ATOM 679 C C . ASP A 1 89 ? -15.183 -13.966 6.662 1.00 90.12 89 ASP A C 1
ATOM 681 O O . ASP A 1 89 ? -15.966 -13.143 7.120 1.00 90.12 89 ASP A O 1
ATOM 685 N N . GLY A 1 90 ? -14.519 -13.739 5.524 1.00 90.56 90 GLY A N 1
ATOM 686 C CA . GLY A 1 90 ? -14.649 -12.515 4.739 1.00 90.56 90 GLY A CA 1
ATOM 687 C C . GLY A 1 90 ? -13.740 -11.370 5.188 1.00 90.56 90 GLY A C 1
ATOM 688 O O . GLY A 1 90 ? -13.711 -10.346 4.502 1.00 90.56 90 GLY A O 1
ATOM 689 N N . SER A 1 91 ? -12.962 -11.539 6.262 1.00 96.19 91 SER A N 1
ATOM 690 C CA . SER A 1 91 ? -11.969 -10.549 6.680 1.00 96.19 91 SER A CA 1
ATOM 691 C C . SER A 1 91 ? -10.776 -10.483 5.720 1.00 96.19 91 SER A C 1
ATOM 693 O O . SER A 1 91 ? -10.485 -11.414 4.957 1.00 96.19 91 SER A O 1
ATOM 695 N N . VAL A 1 92 ? -10.098 -9.338 5.727 1.00 96.69 92 VAL A N 1
ATOM 696 C CA . VAL A 1 92 ? -8.979 -9.024 4.837 1.00 96.69 92 VAL A CA 1
ATOM 697 C C . VAL A 1 92 ? -7.780 -8.618 5.678 1.00 96.69 92 VAL A C 1
ATOM 699 O O . VAL A 1 92 ? -7.849 -7.629 6.403 1.00 96.69 92 VAL A O 1
ATOM 702 N N . SER A 1 93 ? -6.674 -9.347 5.553 1.00 96.00 93 SER A N 1
ATOM 703 C CA . SER A 1 93 ? -5.460 -9.117 6.334 1.00 96.00 93 SER A CA 1
ATOM 704 C C . SER A 1 93 ? -4.272 -8.747 5.456 1.00 96.00 93 SER A C 1
ATOM 706 O O . SER A 1 93 ? -4.070 -9.344 4.398 1.00 96.00 93 SER A O 1
ATOM 708 N N . PHE A 1 94 ? -3.442 -7.810 5.904 1.00 93.94 94 PHE A N 1
ATOM 709 C CA . PHE A 1 94 ? -2.199 -7.451 5.223 1.00 93.94 94 PHE A CA 1
ATOM 710 C C . PHE A 1 94 ? -1.156 -6.865 6.187 1.00 93.94 94 PHE A C 1
ATOM 712 O O . PHE A 1 94 ? -1.528 -6.272 7.201 1.00 93.94 94 PHE A O 1
ATOM 719 N N . PRO A 1 95 ? 0.150 -7.023 5.896 1.00 92.75 95 PRO A N 1
ATOM 720 C CA . PRO A 1 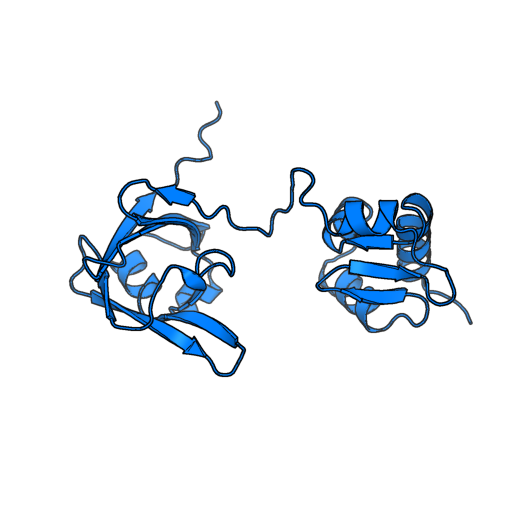95 ? 1.199 -6.375 6.667 1.00 92.75 95 PRO A CA 1
ATOM 721 C C . PRO A 1 95 ? 1.281 -4.882 6.345 1.00 92.75 95 PRO A C 1
ATOM 723 O O . PRO A 1 95 ? 1.123 -4.464 5.194 1.00 92.75 95 PRO A O 1
ATOM 726 N N . TYR A 1 96 ? 1.597 -4.087 7.356 1.00 89.88 96 TYR A N 1
ATOM 727 C CA . TYR A 1 96 ? 1.824 -2.657 7.250 1.00 89.88 96 TYR A CA 1
ATOM 728 C C . TYR A 1 96 ? 3.038 -2.260 8.083 1.00 89.88 96 TYR A C 1
ATOM 730 O O . TYR A 1 96 ? 3.130 -2.605 9.255 1.00 89.88 96 TYR A O 1
ATOM 738 N N . ILE A 1 97 ? 3.970 -1.530 7.475 1.00 86.81 97 ILE A N 1
ATOM 739 C CA . ILE A 1 97 ? 5.132 -0.985 8.179 1.00 86.81 97 ILE A CA 1
ATOM 740 C C . ILE A 1 97 ? 4.775 0.424 8.637 1.00 86.81 97 ILE A C 1
ATOM 742 O O . ILE A 1 97 ? 4.451 1.282 7.806 1.00 86.81 97 ILE A O 1
ATOM 746 N N . VAL A 1 98 ? 4.865 0.677 9.940 1.00 78.38 98 VAL A N 1
ATOM 747 C CA . VAL A 1 98 ? 4.724 2.021 10.500 1.00 78.38 98 VAL A CA 1
ATOM 748 C C . VAL A 1 98 ? 5.981 2.802 10.127 1.00 78.38 98 VAL A C 1
ATOM 750 O O . VAL A 1 98 ? 7.056 2.579 10.663 1.00 78.38 98 VAL A O 1
ATOM 753 N N . THR A 1 99 ? 5.880 3.687 9.139 1.00 77.62 99 THR A N 1
ATOM 754 C CA . THR A 1 99 ? 7.008 4.537 8.716 1.00 77.62 99 THR A CA 1
ATOM 755 C C . THR A 1 99 ? 6.961 5.886 9.424 1.00 77.62 99 THR A C 1
ATOM 757 O O . THR A 1 99 ? 5.883 6.344 9.795 1.00 77.62 99 THR A O 1
ATOM 760 N N . GLU A 1 100 ? 8.086 6.594 9.514 1.00 70.00 100 GLU A N 1
ATOM 761 C CA . GLU A 1 100 ? 8.128 7.972 10.035 1.00 70.00 100 GLU A CA 1
ATOM 762 C C . GLU A 1 100 ? 7.119 8.892 9.322 1.00 70.00 100 GLU A C 1
ATOM 764 O O . GLU A 1 100 ? 6.388 9.648 9.959 1.00 70.00 100 GLU A O 1
ATOM 769 N N . PHE A 1 101 ? 6.989 8.756 7.996 1.00 74.38 101 PHE A N 1
ATOM 770 C CA . PHE A 1 101 ? 5.987 9.488 7.217 1.00 74.38 101 PHE A CA 1
ATOM 771 C C . PHE A 1 101 ? 4.549 9.123 7.613 1.00 74.38 101 PHE A C 1
ATOM 773 O O . PHE A 1 101 ? 3.669 9.984 7.645 1.00 74.38 101 PHE A O 1
ATOM 780 N N . ALA A 1 102 ? 4.277 7.850 7.907 1.00 73.62 102 ALA A N 1
ATOM 781 C CA . ALA A 1 102 ? 2.971 7.417 8.396 1.00 73.62 102 ALA A CA 1
ATOM 782 C C . ALA A 1 102 ? 2.675 7.991 9.788 1.00 73.62 102 ALA A C 1
ATOM 784 O O . ALA A 1 102 ? 1.548 8.417 10.042 1.00 73.62 102 ALA A O 1
ATOM 785 N N . VAL A 1 103 ? 3.685 8.057 10.662 1.00 77.12 103 VAL A N 1
ATOM 786 C CA . VAL A 1 103 ? 3.580 8.685 11.984 1.00 77.12 103 VAL A CA 1
ATOM 787 C C . VAL A 1 103 ? 3.290 10.178 11.858 1.00 77.12 103 VAL A C 1
ATOM 789 O O . VAL A 1 103 ? 2.458 10.683 12.604 1.00 77.12 103 VAL A O 1
ATOM 792 N N . GLU A 1 104 ? 3.907 10.888 10.918 1.00 78.44 104 GLU A N 1
ATOM 793 C CA . GLU A 1 104 ? 3.642 12.315 10.699 1.00 78.44 104 GLU A CA 1
ATOM 794 C C . GLU A 1 104 ? 2.260 12.551 10.071 1.00 78.44 104 GLU A C 1
ATOM 796 O O . GLU A 1 104 ? 1.456 13.333 10.576 1.00 78.44 104 GLU A O 1
ATOM 801 N N . SER A 1 105 ? 1.952 11.836 8.987 1.00 82.00 105 SER A N 1
ATOM 802 C CA . SER A 1 105 ? 0.719 12.037 8.217 1.00 82.00 105 SER A CA 1
ATOM 803 C C . SER A 1 105 ? -0.528 11.431 8.867 1.00 82.00 105 SER A C 1
ATOM 805 O O . SER A 1 105 ? -1.640 11.843 8.540 1.00 82.00 105 SER A O 1
ATOM 807 N N . LYS A 1 106 ? -0.364 10.455 9.770 1.00 88.38 106 LYS A N 1
ATOM 808 C CA . LYS A 1 106 ? -1.432 9.641 10.385 1.00 88.38 106 LYS A CA 1
ATOM 809 C C . LYS A 1 106 ? -2.287 8.863 9.372 1.00 88.38 106 LYS A C 1
ATOM 811 O O . LYS A 1 106 ? -3.463 8.583 9.622 1.00 88.38 106 LYS A O 1
ATOM 816 N N . VAL A 1 107 ? -1.704 8.512 8.224 1.00 85.38 107 VAL A N 1
ATOM 817 C CA . VAL A 1 107 ? -2.386 7.831 7.112 1.00 85.38 107 VAL A CA 1
ATOM 818 C C . VAL A 1 107 ? -1.836 6.424 6.925 1.00 85.38 107 VAL A C 1
ATOM 820 O O . VAL A 1 107 ? -0.644 6.242 6.686 1.00 85.38 107 VAL A O 1
ATOM 823 N N . CYS A 1 108 ? -2.727 5.434 6.919 1.00 91.50 108 CYS A N 1
ATOM 824 C CA . CYS A 1 108 ? -2.417 4.086 6.456 1.00 91.50 108 CYS A CA 1
ATOM 825 C C . CYS A 1 108 ? -2.961 3.892 5.032 1.00 91.50 108 CYS A C 1
ATOM 827 O O . CYS A 1 108 ? -4.122 4.189 4.759 1.00 91.50 108 CYS A O 1
ATOM 829 N N . LEU A 1 109 ? -2.128 3.425 4.101 1.00 90.62 109 LEU A N 1
ATOM 830 C CA . LEU A 1 109 ? -2.546 3.141 2.727 1.00 90.62 109 LEU A CA 1
ATOM 831 C C . LEU A 1 109 ? -3.093 1.713 2.637 1.00 90.62 109 LEU A C 1
ATOM 833 O O . LEU A 1 109 ? -2.402 0.773 3.029 1.00 90.62 109 LEU A O 1
ATOM 837 N N . ILE A 1 110 ? -4.283 1.541 2.056 1.00 91.31 110 ILE A N 1
ATOM 838 C CA . ILE A 1 110 ? -4.817 0.209 1.760 1.00 91.31 110 ILE A CA 1
ATOM 839 C C . ILE A 1 110 ? -4.133 -0.331 0.493 1.00 91.31 110 ILE A C 1
ATOM 841 O O . ILE A 1 110 ? -4.117 0.352 -0.538 1.00 91.31 110 ILE A O 1
ATOM 845 N N . PRO A 1 111 ? -3.583 -1.560 0.512 1.00 89.94 111 PRO A N 1
ATOM 846 C CA . PRO A 1 111 ? -3.030 -2.177 -0.687 1.00 89.94 111 PRO A CA 1
ATOM 847 C C . PRO A 1 111 ? -4.083 -2.298 -1.789 1.00 89.94 111 PRO A C 1
ATOM 849 O O . PRO A 1 111 ? -5.214 -2.701 -1.528 1.00 89.94 111 PRO A O 1
ATOM 852 N N . ALA A 1 112 ? -3.702 -2.061 -3.046 1.00 84.44 112 ALA A N 1
ATOM 853 C CA . ALA A 1 112 ? -4.634 -2.079 -4.182 1.00 84.44 112 ALA A CA 1
ATOM 854 C C . ALA A 1 112 ? -5.475 -3.371 -4.291 1.00 84.44 112 ALA A C 1
ATOM 856 O O . ALA A 1 112 ? -6.617 -3.330 -4.735 1.00 84.44 112 ALA A O 1
ATOM 857 N N . ALA A 1 113 ? -4.929 -4.517 -3.866 1.00 86.50 113 ALA A N 1
ATOM 858 C CA . ALA A 1 113 ? -5.646 -5.793 -3.862 1.00 86.50 113 ALA A CA 1
ATOM 859 C C . ALA A 1 113 ? -6.730 -5.897 -2.767 1.00 86.50 113 ALA A C 1
ATOM 861 O O . ALA A 1 113 ? -7.666 -6.674 -2.926 1.00 86.50 113 ALA A O 1
ATOM 862 N N . ALA A 1 114 ? -6.616 -5.122 -1.684 1.00 90.19 114 ALA A N 1
ATOM 863 C CA . ALA A 1 114 ? -7.597 -5.052 -0.603 1.00 90.19 114 ALA A CA 1
ATOM 864 C C . ALA A 1 114 ? -8.697 -4.011 -0.870 1.00 90.19 114 ALA A C 1
ATOM 866 O O . ALA A 1 114 ? -9.807 -4.181 -0.383 1.00 90.19 114 ALA A O 1
ATOM 867 N N . VAL A 1 115 ? -8.432 -2.979 -1.684 1.00 90.56 115 VAL A N 1
ATOM 868 C CA . VAL A 1 115 ? -9.395 -1.906 -2.012 1.00 90.56 115 VAL A CA 1
ATOM 869 C C . VAL A 1 115 ? -10.795 -2.410 -2.401 1.00 90.56 115 VAL A C 1
ATOM 871 O O . VAL A 1 115 ? -11.758 -1.968 -1.783 1.00 90.56 115 VAL A O 1
ATOM 874 N N . PRO A 1 116 ? -10.974 -3.347 -3.357 1.00 90.50 116 PRO A N 1
ATOM 875 C CA . PRO A 1 116 ? -12.318 -3.799 -3.737 1.00 90.50 116 PRO A CA 1
ATOM 876 C C . PRO A 1 116 ? -13.026 -4.623 -2.649 1.00 90.50 116 PRO A C 1
ATOM 878 O O . PRO A 1 116 ? -14.200 -4.949 -2.804 1.00 90.50 116 PRO A O 1
ATOM 881 N N . LEU A 1 117 ? -12.317 -5.003 -1.583 1.00 93.19 117 LEU A N 1
ATOM 882 C CA . LEU A 1 117 ? -12.817 -5.837 -0.491 1.00 93.19 117 LEU A CA 1
ATOM 883 C C . LEU A 1 117 ? -13.135 -5.030 0.774 1.00 93.19 117 LEU A C 1
ATOM 885 O O . LEU A 1 117 ? -13.742 -5.573 1.692 1.00 93.19 117 LEU A O 1
ATOM 889 N N . VAL A 1 118 ? -12.722 -3.760 0.836 1.00 94.81 118 VAL A N 1
ATOM 890 C CA . VAL A 1 118 ? -12.866 -2.897 2.013 1.00 94.81 118 VAL A CA 1
ATOM 891 C C . VAL A 1 118 ? -13.730 -1.690 1.638 1.00 94.81 118 VAL A C 1
ATOM 893 O O . VAL A 1 118 ? -13.237 -0.744 1.024 1.00 94.81 118 VAL A O 1
ATOM 896 N N . PRO A 1 119 ? -15.032 -1.707 1.975 1.00 94.81 119 PRO A N 1
ATOM 897 C CA . PRO A 1 119 ? -15.926 -0.591 1.707 1.00 94.81 119 PRO A CA 1
ATOM 898 C C . PRO A 1 119 ? -15.507 0.682 2.447 1.00 94.81 119 PRO A C 1
ATOM 900 O O . PRO A 1 119 ? -15.039 0.623 3.588 1.00 94.81 119 PRO A O 1
ATOM 903 N N . GLU A 1 120 ? -15.773 1.837 1.837 1.00 95.38 120 GLU A N 1
ATOM 904 C CA . GLU A 1 120 ? -15.650 3.136 2.503 1.00 95.38 120 GLU A CA 1
ATOM 905 C C . GLU A 1 120 ? -16.511 3.216 3.772 1.00 95.38 120 GLU A C 1
ATOM 907 O O . GLU A 1 120 ? -17.527 2.519 3.916 1.00 95.38 120 GLU A O 1
ATOM 912 N N . GLY A 1 121 ? -16.099 4.085 4.690 1.00 96.38 121 GLY A N 1
ATOM 913 C CA . GLY A 1 121 ? -16.803 4.363 5.937 1.00 96.38 121 GLY A CA 1
ATOM 914 C C . GLY A 1 121 ? -15.911 4.251 7.164 1.00 96.38 121 GLY A C 1
ATOM 915 O O . GLY A 1 121 ? -14.712 3.989 7.067 1.00 96.38 121 GLY A O 1
ATOM 916 N N . GLU A 1 122 ? -16.526 4.464 8.319 1.00 97.75 122 GLU A N 1
ATOM 917 C CA . GLU A 1 122 ? -15.859 4.404 9.613 1.00 97.75 122 GLU A CA 1
ATOM 918 C C . GLU A 1 122 ? -15.741 2.955 10.110 1.00 97.75 122 GLU A C 1
ATOM 920 O O . GLU A 1 122 ? -16.647 2.138 9.913 1.00 97.75 122 GLU A O 1
ATOM 925 N N . TYR A 1 123 ? -14.613 2.648 10.746 1.00 98.12 123 TYR A N 1
ATOM 926 C CA . TYR A 1 123 ? -14.313 1.370 11.377 1.00 98.12 123 TYR A CA 1
ATOM 927 C C . TYR A 1 123 ? -13.860 1.587 12.821 1.00 98.12 123 TYR A C 1
ATOM 929 O O . TYR A 1 123 ? -13.085 2.501 13.111 1.00 98.12 123 TYR A O 1
ATOM 937 N N . LEU A 1 124 ? -14.303 0.711 13.716 1.00 97.75 124 LEU A N 1
ATOM 938 C CA . LEU A 1 124 ? -13.820 0.637 15.092 1.00 97.75 124 LEU A CA 1
ATOM 939 C C . LEU A 1 124 ? -12.460 -0.061 15.111 1.00 97.75 124 LEU A C 1
ATOM 941 O O . LEU A 1 124 ? -12.305 -1.118 14.500 1.00 97.75 124 LEU A O 1
ATOM 945 N N . VAL A 1 125 ? -11.484 0.503 15.820 1.00 97.25 125 VAL A N 1
ATOM 946 C CA . VAL A 1 125 ? -10.192 -0.159 16.028 1.00 97.25 125 VAL A CA 1
ATOM 947 C C . VAL A 1 125 ? -10.258 -0.926 17.346 1.00 97.25 125 VAL A C 1
ATOM 949 O O . VAL A 1 125 ? -10.495 -0.332 18.396 1.00 97.25 125 VAL A O 1
ATOM 952 N N . CYS A 1 126 ? -10.093 -2.249 17.291 1.00 95.19 126 CYS A N 1
ATOM 953 C CA . CYS A 1 126 ? -10.085 -3.102 18.478 1.00 95.19 126 CYS A CA 1
ATOM 954 C C . CYS A 1 126 ? -9.013 -2.625 19.461 1.00 95.19 126 CYS A C 1
ATOM 956 O O . CYS A 1 126 ? -7.938 -2.207 19.038 1.00 95.19 126 CYS A O 1
ATOM 958 N N . ASP A 1 127 ? -9.322 -2.663 20.758 1.00 90.81 127 ASP A N 1
ATOM 959 C CA . ASP A 1 127 ? -8.450 -2.185 21.841 1.00 90.81 127 ASP A CA 1
ATOM 960 C C . ASP A 1 127 ? -8.046 -0.701 21.723 1.00 90.81 127 ASP A C 1
ATOM 962 O O . ASP A 1 127 ? -7.011 -0.269 22.229 1.00 90.81 127 ASP A O 1
ATOM 966 N N . SER A 1 128 ? -8.857 0.113 21.042 1.00 91.25 128 SER A N 1
ATOM 967 C CA . SER A 1 128 ? -8.718 1.569 20.988 1.00 91.25 128 SER A CA 1
ATOM 968 C C . SER A 1 128 ? -10.068 2.247 21.215 1.00 91.25 128 SER A C 1
ATOM 970 O O . SER A 1 128 ? -11.125 1.708 20.892 1.00 91.25 128 SER A O 1
ATOM 972 N N . ALA A 1 129 ? -10.035 3.465 21.754 1.00 90.75 129 ALA A N 1
ATOM 973 C CA . ALA A 1 129 ? -11.200 4.348 21.773 1.00 90.75 129 ALA A CA 1
ATOM 974 C C . ALA A 1 129 ? -11.391 5.093 20.435 1.00 90.75 129 ALA A C 1
ATOM 976 O O . ALA A 1 129 ? -12.382 5.803 20.263 1.00 90.75 129 ALA A O 1
ATOM 977 N N . LEU A 1 130 ? -10.439 4.969 19.504 1.00 92.44 130 LEU A N 1
ATOM 978 C CA . LEU A 1 130 ? -10.455 5.655 18.220 1.00 92.44 130 LEU A CA 1
ATOM 979 C C . LEU A 1 130 ? -11.124 4.831 17.119 1.00 92.44 130 LEU A C 1
ATOM 981 O O . LEU A 1 130 ? -11.108 3.600 17.095 1.00 92.44 130 LEU A O 1
ATOM 985 N N . THR A 1 131 ? -11.651 5.563 16.144 1.00 95.44 131 THR A N 1
ATOM 986 C CA . THR A 1 131 ? -12.118 5.034 14.867 1.00 95.44 131 THR A CA 1
ATOM 987 C C . THR A 1 131 ? -11.153 5.388 13.740 1.00 95.44 131 THR A C 1
ATOM 989 O O . THR A 1 131 ? -10.443 6.397 13.802 1.00 95.44 131 THR A O 1
ATOM 992 N N . ALA A 1 132 ? -11.145 4.562 12.695 1.00 96.62 132 ALA A N 1
ATOM 993 C CA . ALA A 1 132 ? -10.423 4.809 11.455 1.00 96.62 132 ALA A CA 1
ATOM 994 C C . ALA A 1 132 ? -11.397 4.963 10.282 1.00 96.62 132 ALA A C 1
ATOM 996 O O . ALA A 1 132 ? -12.332 4.178 10.136 1.00 96.62 132 ALA A O 1
ATOM 997 N N . ASP A 1 133 ? -11.151 5.942 9.411 1.00 96.75 133 ASP A N 1
ATOM 998 C CA . ASP A 1 133 ? -12.009 6.194 8.246 1.00 96.75 133 ASP A CA 1
ATOM 999 C C . ASP A 1 133 ? -11.378 5.646 6.977 1.00 96.75 133 ASP A C 1
ATOM 1001 O O . ASP A 1 133 ? -10.317 6.120 6.555 1.00 96.75 133 ASP A O 1
ATOM 1005 N N . CYS A 1 134 ? -12.062 4.705 6.331 1.00 96.62 134 CYS A N 1
ATOM 1006 C CA . CYS A 1 134 ? -11.719 4.251 4.993 1.00 96.62 134 CYS A CA 1
ATOM 1007 C C . CYS A 1 134 ? -12.262 5.238 3.956 1.00 96.62 134 CYS A C 1
ATOM 1009 O O . CYS A 1 134 ? -13.478 5.359 3.792 1.00 96.62 134 CYS A O 1
ATOM 1011 N N . VAL A 1 135 ? -11.364 5.925 3.246 1.00 94.44 135 VAL A N 1
ATOM 1012 C CA . VAL A 1 135 ? -11.714 6.983 2.286 1.00 94.44 135 VAL A CA 1
ATOM 1013 C C . VAL A 1 135 ? -10.961 6.795 0.973 1.00 94.44 135 VAL A C 1
ATOM 1015 O O . VAL A 1 135 ? -9.746 6.577 0.965 1.00 94.44 135 VAL A O 1
ATOM 1018 N N . ASN A 1 136 ? -11.668 6.964 -0.145 1.00 89.38 136 ASN A N 1
ATOM 1019 C CA . ASN A 1 136 ? -11.064 7.095 -1.467 1.00 89.38 136 ASN A CA 1
ATOM 1020 C C . ASN A 1 136 ? -10.676 8.553 -1.732 1.00 89.38 136 ASN A C 1
ATOM 1022 O O . ASN A 1 136 ? -11.513 9.454 -1.761 1.00 89.38 136 ASN A O 1
ATOM 1026 N N . ARG A 1 137 ? -9.381 8.805 -1.926 1.00 80.50 137 ARG A N 1
ATOM 1027 C CA . ARG A 1 137 ? -8.869 10.140 -2.252 1.00 80.50 137 ARG A CA 1
ATOM 1028 C C . ARG A 1 137 ? -9.012 10.428 -3.742 1.00 80.50 137 ARG A C 1
ATOM 1030 O O . ARG A 1 137 ? -8.964 9.527 -4.575 1.00 80.50 137 ARG A O 1
ATOM 1037 N N . SER A 1 138 ? -9.051 11.713 -4.087 1.00 72.56 138 SER A N 1
ATOM 1038 C CA . SER A 1 138 ? -9.031 12.190 -5.478 1.00 72.56 138 SER A CA 1
ATOM 1039 C C . SER A 1 138 ? -7.802 11.728 -6.273 1.00 72.56 138 SER A C 1
ATOM 1041 O O . SER A 1 138 ? -7.853 11.668 -7.497 1.00 72.56 138 SER A O 1
ATOM 1043 N N . SER A 1 139 ? -6.712 11.354 -5.593 1.00 71.75 139 SER A N 1
ATOM 1044 C CA . SER A 1 139 ? -5.521 10.748 -6.198 1.00 71.75 139 SER A CA 1
ATOM 1045 C C . SER A 1 139 ? -5.711 9.292 -6.652 1.00 71.75 139 SER A C 1
ATOM 1047 O O . SER A 1 139 ? -4.782 8.716 -7.213 1.00 71.75 139 SER A O 1
ATOM 1049 N N . GLY A 1 140 ? -6.865 8.675 -6.378 1.00 72.56 140 GLY A N 1
ATOM 1050 C CA . GLY A 1 140 ? -7.132 7.255 -6.629 1.00 72.56 140 GLY A CA 1
ATOM 1051 C C . GLY A 1 140 ? -6.602 6.313 -5.542 1.00 72.56 140 GLY A C 1
ATOM 1052 O O . GLY A 1 140 ? -6.730 5.099 -5.673 1.00 72.56 140 GLY A O 1
ATOM 1053 N N . ALA A 1 141 ? -6.007 6.848 -4.471 1.00 75.38 141 ALA A N 1
ATOM 1054 C CA . ALA A 1 141 ? -5.549 6.066 -3.328 1.00 75.38 141 ALA A CA 1
ATOM 1055 C C . ALA A 1 141 ? -6.675 5.866 -2.304 1.00 75.38 141 ALA A C 1
ATOM 1057 O O . ALA A 1 141 ? -7.320 6.837 -1.902 1.00 75.38 141 ALA A O 1
ATOM 1058 N N . THR A 1 142 ? -6.846 4.637 -1.823 1.00 88.88 142 THR A N 1
ATOM 1059 C CA . THR A 1 142 ? -7.709 4.328 -0.676 1.00 88.88 142 THR A CA 1
ATOM 1060 C C . THR A 1 142 ? -6.873 4.294 0.593 1.00 88.88 142 THR A C 1
ATOM 1062 O O . THR A 1 142 ? -5.829 3.638 0.642 1.00 88.88 142 THR A O 1
ATOM 1065 N N . VAL A 1 143 ? -7.314 5.007 1.623 1.00 92.56 143 VAL A N 1
ATOM 1066 C CA . VAL A 1 143 ? -6.577 5.133 2.882 1.00 92.56 143 VAL A CA 1
ATOM 1067 C C . VAL A 1 143 ? -7.471 4.886 4.086 1.00 92.56 143 VAL A C 1
ATOM 1069 O O . VAL A 1 143 ? -8.674 5.114 4.014 1.00 92.56 143 VAL A O 1
ATOM 1072 N N . LEU A 1 144 ? -6.851 4.500 5.198 1.00 96.00 144 LEU A N 1
ATOM 1073 C CA . LEU A 1 144 ? -7.416 4.524 6.541 1.00 96.00 144 LEU A CA 1
ATOM 1074 C C . LEU A 1 144 ? -6.817 5.719 7.282 1.00 96.00 144 LEU A C 1
ATOM 1076 O O . LEU A 1 144 ? -5.662 5.688 7.722 1.00 96.00 144 LEU A O 1
ATOM 1080 N N . ASN A 1 145 ? -7.586 6.803 7.377 1.00 94.50 145 ASN A N 1
ATOM 1081 C CA . ASN A 1 145 ? -7.204 7.943 8.209 1.00 94.50 145 ASN A CA 1
ATOM 1082 C C . ASN A 1 145 ? -7.331 7.548 9.687 1.00 94.50 145 ASN A C 1
ATOM 1084 O O . ASN A 1 145 ? -8.174 6.722 10.028 1.00 94.50 145 ASN A O 1
ATOM 1088 N N . ARG A 1 146 ? -6.517 8.151 10.562 1.00 94.00 146 ARG A N 1
AT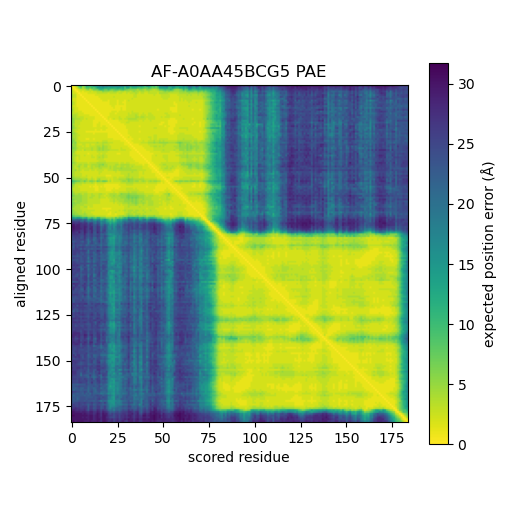OM 1089 C CA . ARG A 1 146 ? -6.536 7.944 12.028 1.00 94.00 146 ARG A CA 1
ATOM 1090 C C . ARG A 1 146 ? -6.113 6.546 12.504 1.00 94.00 146 ARG A C 1
ATOM 1092 O O . ARG A 1 146 ? -5.785 6.397 13.675 1.00 94.00 146 ARG A O 1
ATOM 1099 N N . LEU A 1 147 ? -5.979 5.553 11.620 1.00 96.44 147 LEU A N 1
ATOM 1100 C CA . LEU A 1 147 ? -5.522 4.214 12.014 1.00 96.44 147 LEU A CA 1
ATOM 1101 C C . LEU A 1 147 ? -4.115 4.227 12.627 1.00 96.44 147 LEU A C 1
ATOM 1103 O O . LEU A 1 147 ? -3.882 3.596 13.650 1.00 96.44 147 LEU A O 1
ATOM 1107 N N . VAL A 1 148 ? -3.188 4.991 12.042 1.00 94.12 148 VAL A N 1
ATOM 1108 C CA . VAL A 1 148 ? -1.827 5.118 12.593 1.00 94.12 148 VAL A CA 1
ATOM 1109 C C . VAL A 1 148 ? -1.843 5.840 13.942 1.00 94.12 148 VAL A C 1
ATOM 1111 O O . VAL A 1 148 ? -1.028 5.545 14.803 1.00 94.12 148 VAL A O 1
ATOM 1114 N N . GLN A 1 149 ? -2.786 6.760 14.170 1.00 95.19 149 GLN A N 1
ATOM 1115 C CA . GLN A 1 149 ? -2.954 7.367 15.491 1.00 95.19 149 GLN A CA 1
ATOM 1116 C C . GLN A 1 149 ? -3.381 6.319 16.529 1.00 95.19 149 GLN A C 1
ATOM 1118 O O . GLN A 1 149 ? -2.788 6.274 17.601 1.00 95.19 149 GLN A O 1
ATOM 1123 N N . ALA A 1 150 ? -4.334 5.445 16.187 1.00 95.31 150 ALA A N 1
ATOM 1124 C CA . ALA A 1 150 ? -4.747 4.343 17.055 1.00 95.31 150 ALA A CA 1
ATOM 1125 C C . ALA A 1 150 ? -3.601 3.358 17.339 1.00 95.31 150 ALA A C 1
ATOM 1127 O O . ALA A 1 150 ? -3.424 2.951 18.482 1.00 95.31 150 ALA A O 1
ATOM 1128 N N . MET A 1 151 ? -2.774 3.039 16.336 1.00 94.75 151 MET A N 1
ATOM 1129 C CA . MET A 1 151 ? -1.568 2.221 16.526 1.00 94.75 151 MET A CA 1
ATOM 1130 C C . MET A 1 151 ? -0.610 2.851 17.552 1.00 94.75 151 MET A C 1
ATOM 1132 O O . MET A 1 151 ? -0.151 2.179 18.470 1.00 94.75 151 MET A O 1
ATOM 1136 N N . LEU A 1 152 ? -0.341 4.153 17.444 1.00 92.75 152 LEU A N 1
ATOM 1137 C CA . LEU A 1 152 ? 0.550 4.845 18.382 1.00 92.75 152 LEU A CA 1
ATOM 1138 C C . LEU A 1 152 ? -0.014 4.860 19.814 1.00 92.75 152 LEU A C 1
ATOM 1140 O O . LEU A 1 152 ? 0.738 4.696 20.768 1.00 92.75 152 LEU A O 1
ATOM 1144 N N . GLU A 1 153 ? -1.333 5.012 19.982 1.00 93.56 153 GLU A N 1
ATOM 1145 C CA . GLU A 1 153 ? -1.986 4.924 21.301 1.00 93.56 153 GLU A CA 1
ATOM 1146 C C . GLU A 1 153 ? -1.933 3.510 21.903 1.00 93.56 153 GLU A C 1
ATOM 1148 O O . GLU A 1 153 ? -1.928 3.365 23.124 1.00 93.56 153 GLU A O 1
ATOM 1153 N N . GLN A 1 154 ? -1.837 2.477 21.061 1.00 92.88 154 GLN A N 1
ATOM 1154 C CA . GLN A 1 154 ? -1.625 1.084 21.470 1.00 92.88 154 GLN A CA 1
ATOM 1155 C C . GLN A 1 154 ? -0.149 0.731 21.710 1.00 92.88 154 GLN A C 1
ATOM 1157 O O . GLN A 1 154 ? 0.152 -0.393 22.108 1.00 92.88 154 GLN A O 1
ATOM 1162 N N . GLY A 1 155 ? 0.770 1.681 21.509 1.00 90.44 155 GLY A N 1
ATOM 1163 C CA . GLY A 1 155 ? 2.193 1.520 21.808 1.00 90.44 155 GLY A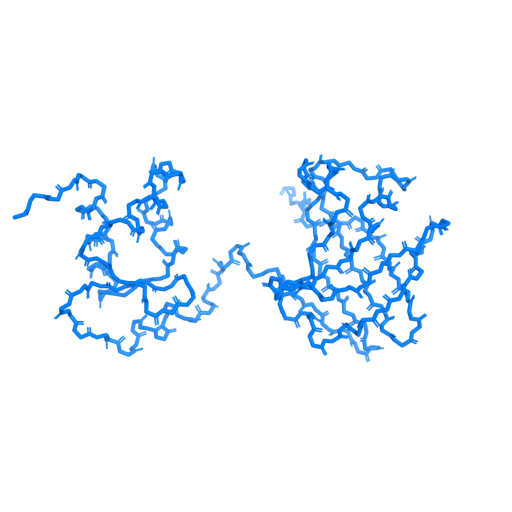 CA 1
ATOM 1164 C C . GLY A 1 155 ? 3.059 1.006 20.656 1.00 90.44 155 GLY A C 1
ATOM 1165 O O . GLY A 1 155 ? 4.218 0.686 20.903 1.00 90.44 155 GLY A O 1
ATOM 1166 N N . TYR A 1 156 ? 2.538 0.939 19.426 1.00 89.00 156 TYR A N 1
ATOM 1167 C CA . TYR A 1 156 ? 3.371 0.719 18.237 1.00 89.00 156 TYR A CA 1
ATOM 1168 C C . TYR A 1 156 ? 4.221 1.962 17.937 1.00 89.00 156 TYR A C 1
ATOM 1170 O O . TYR A 1 156 ? 3.799 3.084 18.225 1.00 89.00 156 TYR A O 1
ATOM 1178 N N . ASP A 1 157 ? 5.379 1.783 17.305 1.00 81.75 157 ASP A N 1
ATOM 1179 C CA . ASP A 1 157 ? 6.287 2.866 16.914 1.00 81.75 157 ASP A CA 1
ATOM 1180 C C . ASP A 1 157 ? 6.796 2.710 15.466 1.00 81.75 157 ASP A C 1
ATOM 1182 O O . ASP A 1 157 ? 6.564 1.712 14.780 1.00 81.75 157 ASP A O 1
ATOM 1186 N N . SER A 1 158 ? 7.473 3.739 14.959 1.00 76.69 158 SER A 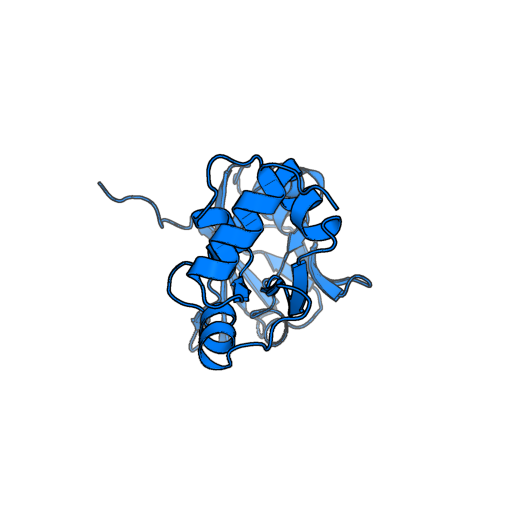N 1
ATOM 1187 C CA . SER A 1 158 ? 8.125 3.713 13.655 1.00 76.69 158 SER A CA 1
ATOM 1188 C C . SER A 1 158 ? 9.125 2.557 13.555 1.00 76.69 158 SER A C 1
ATOM 1190 O O . SER A 1 158 ? 10.005 2.394 14.395 1.00 76.69 158 SER A O 1
ATOM 1192 N N . GLY A 1 159 ? 9.024 1.790 12.474 1.00 70.69 159 GLY A N 1
ATOM 1193 C CA . GLY A 1 159 ? 9.792 0.571 12.237 1.00 70.69 159 GLY A CA 1
ATOM 1194 C C . GLY A 1 159 ? 9.003 -0.705 12.517 1.00 70.69 159 GLY A C 1
ATOM 1195 O O . GLY A 1 159 ? 9.351 -1.744 11.952 1.00 70.69 159 GLY A O 1
ATOM 1196 N N . ASP A 1 160 ? 7.918 -0.632 13.292 1.00 73.62 160 ASP A N 1
ATOM 1197 C CA . ASP A 1 160 ? 7.096 -1.801 13.581 1.00 73.62 160 ASP A CA 1
ATOM 1198 C C . ASP A 1 160 ? 6.374 -2.307 12.334 1.00 73.62 160 ASP A C 1
ATOM 1200 O O . ASP A 1 160 ? 5.874 -1.544 11.497 1.00 73.62 160 ASP A O 1
ATOM 1204 N N . VAL A 1 161 ? 6.285 -3.632 12.238 1.00 85.94 161 VAL A N 1
ATOM 1205 C CA . VAL A 1 161 ? 5.452 -4.310 11.248 1.00 85.94 161 VAL A CA 1
ATOM 1206 C C . VAL A 1 161 ? 4.187 -4.784 11.946 1.00 85.94 161 VAL A C 1
ATOM 1208 O O . VAL A 1 161 ? 4.227 -5.632 12.836 1.00 85.94 161 VAL A O 1
ATOM 1211 N N . VAL A 1 162 ? 3.055 -4.234 11.528 1.00 90.38 162 VAL A N 1
ATOM 1212 C CA . VAL A 1 162 ? 1.736 -4.516 12.086 1.00 90.38 162 VAL A CA 1
ATOM 1213 C C . VAL A 1 162 ? 0.925 -5.280 11.055 1.00 90.38 162 VAL A C 1
ATOM 1215 O O . VAL A 1 162 ? 0.783 -4.861 9.905 1.00 90.38 162 VAL A O 1
ATOM 1218 N N . ARG A 1 163 ? 0.361 -6.409 11.462 1.00 94.81 163 ARG A N 1
ATOM 1219 C CA . ARG A 1 163 ? -0.647 -7.121 10.693 1.00 94.81 163 ARG A CA 1
ATOM 1220 C C . ARG A 1 163 ? -1.994 -6.472 10.964 1.00 94.81 163 ARG A C 1
ATOM 1222 O O . ARG A 1 163 ? -2.512 -6.539 12.075 1.00 94.81 163 ARG A O 1
ATOM 1229 N N . ILE A 1 164 ? -2.544 -5.845 9.932 1.00 96.69 164 ILE A N 1
ATOM 1230 C CA . ILE A 1 164 ? -3.874 -5.244 9.959 1.00 96.69 164 ILE A CA 1
ATOM 1231 C C . ILE A 1 164 ? -4.853 -6.295 9.457 1.00 96.69 164 ILE A C 1
ATOM 1233 O O . ILE A 1 164 ? -4.656 -6.817 8.359 1.00 96.69 164 ILE A O 1
ATOM 1237 N N . THR A 1 165 ? -5.908 -6.570 10.218 1.00 97.69 165 THR A N 1
ATOM 1238 C CA . THR A 1 165 ? -7.049 -7.378 9.771 1.00 97.69 165 THR A CA 1
ATOM 1239 C C . THR A 1 165 ? -8.307 -6.526 9.814 1.00 97.69 165 THR A C 1
ATOM 1241 O O . THR A 1 165 ? -8.666 -5.982 10.850 1.00 97.69 165 THR A O 1
ATOM 1244 N N . ILE A 1 166 ? -8.974 -6.385 8.674 1.00 97.94 166 I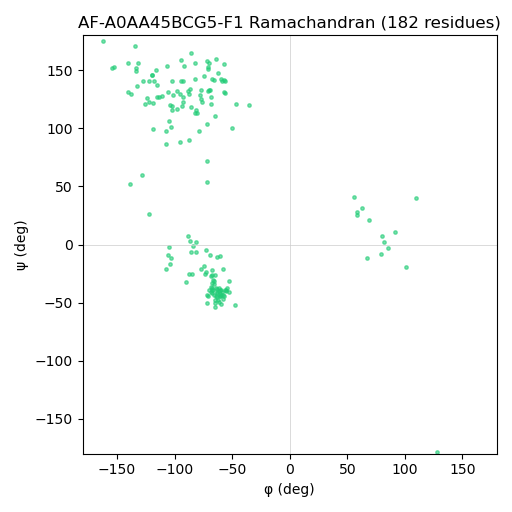LE A N 1
ATOM 1245 C CA . ILE A 1 166 ? -10.211 -5.618 8.536 1.00 97.94 166 ILE A CA 1
ATOM 1246 C C . ILE A 1 166 ? -11.361 -6.601 8.393 1.00 97.94 166 ILE A C 1
ATOM 1248 O O . ILE A 1 166 ? -11.301 -7.494 7.546 1.00 97.94 166 ILE A O 1
ATOM 1252 N N . HIS A 1 167 ? -12.421 -6.399 9.168 1.00 97.62 167 HIS A N 1
ATOM 1253 C CA . HIS A 1 167 ? -13.671 -7.142 9.075 1.00 97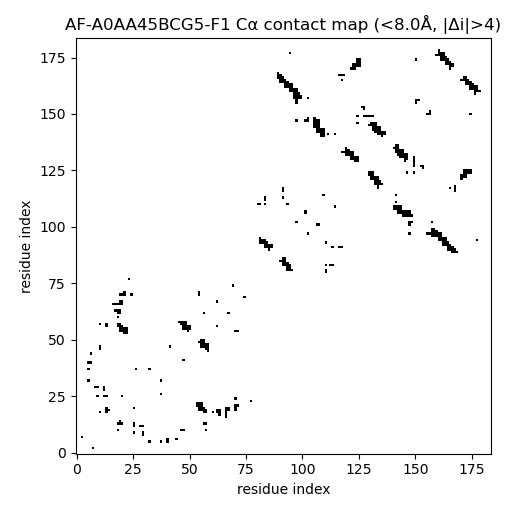.62 167 HIS A CA 1
ATOM 1254 C C . HIS A 1 167 ? -14.744 -6.221 8.469 1.00 97.62 167 HIS A C 1
ATOM 1256 O O . HIS A 1 167 ? -15.326 -5.395 9.181 1.00 97.62 167 HIS A O 1
ATOM 1262 N N . PRO A 1 168 ? -15.007 -6.306 7.149 1.00 95.56 168 PRO A N 1
ATOM 1263 C CA . PRO A 1 168 ? -15.923 -5.389 6.470 1.00 95.56 168 PRO A CA 1
ATOM 1264 C C . PRO A 1 168 ? -17.358 -5.437 7.003 1.00 95.56 168 PRO A C 1
ATOM 1266 O O . PRO A 1 168 ? -18.010 -4.398 7.087 1.00 95.56 168 PRO A O 1
ATOM 1269 N N . GLU A 1 169 ? -17.845 -6.626 7.370 1.00 94.88 169 GLU A N 1
ATOM 1270 C CA . GLU A 1 169 ? -19.227 -6.822 7.827 1.00 94.88 169 GLU A CA 1
ATOM 1271 C C . GLU A 1 169 ? -19.476 -6.220 9.214 1.00 94.88 169 GLU A C 1
ATOM 1273 O O . GLU A 1 169 ? -20.469 -5.523 9.411 1.00 94.88 169 GLU A O 1
ATOM 1278 N N . SER A 1 170 ? -18.558 -6.436 10.161 1.00 96.06 170 SER A N 1
ATOM 1279 C CA . SER A 1 170 ? -18.649 -5.904 11.527 1.00 96.06 170 SER A CA 1
ATOM 1280 C C . SER A 1 170 ? -18.089 -4.490 11.678 1.00 96.06 170 SER A C 1
ATOM 1282 O O . SER A 1 170 ? -18.233 -3.903 12.747 1.00 96.06 170 SER A O 1
ATOM 1284 N N . ARG A 1 171 ? -17.459 -3.933 10.633 1.00 97.38 171 ARG A N 1
ATOM 1285 C CA . ARG A 1 171 ? -16.790 -2.620 10.653 1.00 97.38 171 ARG A CA 1
ATOM 1286 C C . ARG A 1 171 ? -15.731 -2.510 11.756 1.00 97.38 171 ARG A C 1
ATOM 1288 O O . ARG A 1 171 ? -15.594 -1.469 12.393 1.00 97.38 171 ARG A O 1
ATOM 1295 N N . THR A 1 172 ? -14.957 -3.575 11.957 1.00 97.56 172 THR A N 1
ATOM 1296 C CA . THR A 1 172 ? -13.872 -3.624 12.949 1.00 97.56 172 THR A CA 1
ATOM 1297 C C . THR A 1 172 ? -12.507 -3.805 12.291 1.00 97.56 172 THR A C 1
ATOM 1299 O O . THR A 1 172 ? -12.392 -4.394 11.212 1.00 97.56 172 THR A O 1
ATOM 1302 N N . ILE A 1 173 ? -11.467 -3.280 12.937 1.00 97.88 173 ILE A N 1
ATOM 1303 C CA . ILE A 1 173 ? -10.063 -3.449 12.562 1.00 97.88 173 ILE A CA 1
ATOM 1304 C C . ILE A 1 173 ? -9.308 -4.019 13.755 1.00 97.88 173 ILE A C 1
ATOM 1306 O O . ILE A 1 173 ? -9.311 -3.428 14.831 1.00 97.88 173 ILE A O 1
ATOM 1310 N N . GLU A 1 174 ? -8.617 -5.126 13.533 1.00 97.00 174 GLU A N 1
ATOM 1311 C CA . GLU A 1 174 ? -7.700 -5.737 14.486 1.00 97.00 174 GLU A CA 1
ATOM 1312 C C . GLU A 1 174 ? -6.254 -5.426 14.099 1.00 97.00 174 GLU A C 1
ATOM 1314 O O . GLU A 1 174 ? -5.888 -5.422 12.916 1.00 97.00 174 GLU A O 1
ATOM 1319 N N . LEU A 1 175 ? -5.435 -5.170 15.118 1.00 96.19 175 LEU A N 1
ATOM 1320 C CA . LEU A 1 175 ? -4.020 -4.852 14.993 1.00 96.19 175 LEU A CA 1
ATOM 1321 C C . LEU A 1 175 ? -3.220 -5.873 15.794 1.00 96.19 175 LEU A C 1
ATOM 1323 O O . LEU A 1 175 ? -3.421 -6.017 16.996 1.00 96.19 175 LEU A O 1
ATOM 1327 N N . ALA A 1 176 ? -2.302 -6.569 15.132 1.00 93.44 176 ALA A N 1
ATOM 1328 C CA . ALA A 1 176 ? -1.403 -7.512 15.784 1.00 93.44 176 ALA A CA 1
ATOM 1329 C C . ALA A 1 176 ? 0.041 -7.294 15.312 1.00 93.44 176 ALA A C 1
ATOM 1331 O O . ALA A 1 176 ? 0.244 -6.936 14.150 1.00 93.44 176 ALA A O 1
ATOM 1332 N N . PRO A 1 177 ? 1.060 -7.562 16.146 1.00 87.38 177 PRO A N 1
ATOM 1333 C CA . PRO A 1 177 ? 2.443 -7.608 15.686 1.00 87.38 177 PRO A CA 1
ATOM 1334 C C . PRO A 1 177 ? 2.591 -8.630 14.557 1.00 87.38 177 PRO A C 1
ATOM 1336 O O . PRO A 1 177 ? 2.132 -9.771 14.675 1.00 87.38 177 PRO A O 1
ATOM 1339 N N . ASP A 1 178 ? 3.232 -8.245 13.454 1.00 76.06 178 ASP A N 1
ATOM 1340 C CA . ASP A 1 178 ? 3.529 -9.191 12.388 1.00 76.06 178 ASP A CA 1
ATOM 1341 C C . ASP A 1 178 ? 4.867 -9.890 12.654 1.00 76.06 178 ASP A C 1
ATOM 1343 O O . ASP A 1 178 ? 5.928 -9.426 12.235 1.00 76.06 178 ASP A O 1
ATOM 1347 N N . ASN A 1 179 ? 4.825 -11.020 13.367 1.00 56.59 179 ASN A N 1
ATOM 1348 C CA . ASN A 1 179 ? 6.001 -11.827 13.721 1.00 56.59 179 ASN A CA 1
ATOM 1349 C C . ASN A 1 179 ? 6.597 -12.591 12.519 1.00 56.59 179 ASN A C 1
ATOM 1351 O O . ASN A 1 179 ? 6.796 -13.804 12.563 1.00 56.59 179 ASN A O 1
ATOM 1355 N N . ALA A 1 180 ? 6.909 -11.896 11.427 1.00 47.75 180 ALA A N 1
ATOM 1356 C CA . ALA A 1 180 ? 7.539 -12.484 10.249 1.00 47.75 180 ALA A CA 1
ATOM 1357 C C . ALA A 1 180 ? 9.084 -12.531 10.318 1.00 47.75 180 ALA A C 1
ATOM 1359 O O . ALA A 1 180 ? 9.702 -12.986 9.358 1.00 47.75 180 ALA A O 1
ATOM 1360 N N . MET A 1 181 ? 9.728 -12.104 11.418 1.00 36.69 181 MET A N 1
ATOM 1361 C CA . MET A 1 181 ? 11.199 -12.137 11.561 1.00 36.69 181 MET A CA 1
ATOM 1362 C C . MET A 1 181 ? 11.714 -12.583 12.945 1.00 36.69 181 MET A C 1
ATOM 1364 O O . MET A 1 181 ? 12.583 -11.938 13.522 1.00 36.69 181 MET A O 1
ATOM 1368 N N . MET A 1 182 ? 11.259 -13.731 13.452 1.00 30.72 182 MET A N 1
ATOM 1369 C CA . MET A 1 182 ? 12.153 -14.596 14.240 1.00 30.72 182 MET A CA 1
ATOM 1370 C C . MET A 1 182 ? 12.487 -15.815 13.385 1.00 30.72 182 MET A C 1
ATOM 1372 O O . MET A 1 182 ? 11.784 -16.822 13.401 1.00 30.72 182 MET A O 1
ATOM 1376 N N . VAL A 1 183 ? 13.526 -15.674 12.567 1.00 33.34 183 VAL A N 1
ATOM 1377 C CA . VAL A 1 183 ? 14.288 -16.824 12.085 1.00 33.34 183 VAL A CA 1
ATOM 1378 C C . VAL A 1 183 ? 15.580 -16.778 12.889 1.00 33.34 183 VAL A C 1
ATOM 1380 O O . VAL A 1 183 ? 16.366 -15.850 12.699 1.00 33.34 183 VAL A O 1
ATOM 1383 N N . ASP A 1 184 ? 15.701 -17.698 13.846 1.00 34.03 184 ASP A N 1
ATOM 1384 C CA . ASP A 1 184 ? 16.960 -18.013 14.536 1.00 34.03 184 ASP A CA 1
ATOM 1385 C C . ASP A 1 184 ? 18.052 -18.444 13.539 1.00 34.03 184 ASP A C 1
ATOM 1387 O O . ASP A 1 184 ? 17.711 -19.100 12.521 1.00 34.03 184 ASP A O 1
#

Secondary structure (DSSP, 8-state):
-PPPHHHHHHHHHHHTTTTEEEHHHHHHH-TTS-HHHHHHHHHH-TTEEEEETTEEEETTSPPPHHHHHHHHS--S--TTS---EE-TTS-EEEEEE--HHHHHH-EEEPPTTTGGGS-SEEEEETTSS-EEEEEE-TTS-EEEESHHHHHHHTT--TT-EEEEEEETTTTEEEEEE-------

Solvent-accessible surface area (backbone atoms only — not comparable to full-atom values): 10644 Å² total; per-residue (Å²): 136,89,72,53,74,69,52,50,52,51,50,52,56,23,52,80,35,63,33,25,33,18,54,62,61,48,44,72,73,42,69,87,53,52,70,67,61,50,52,49,48,68,73,68,41,91,58,51,39,81,81,49,98,61,25,37,29,43,60,97,56,78,82,43,66,69,34,45,51,52,42,70,42,84,60,92,78,57,91,81,62,67,62,66,46,74,48,98,88,64,27,42,32,34,68,43,71,38,38,67,67,29,68,73,69,23,47,37,77,53,52,79,87,44,49,90,69,50,71,73,46,72,25,44,32,64,95,47,99,47,57,23,39,33,43,79,43,98,86,74,49,43,29,27,38,43,42,44,50,42,40,46,76,67,69,53,54,71,75,40,45,35,30,39,35,37,32,61,89,80,33,36,32,44,78,42,79,47,82,84,78,82,78,131

Sequence (184 aa):
MELSETELRLVAALEARDGVASRFELRSALPDIKLITFS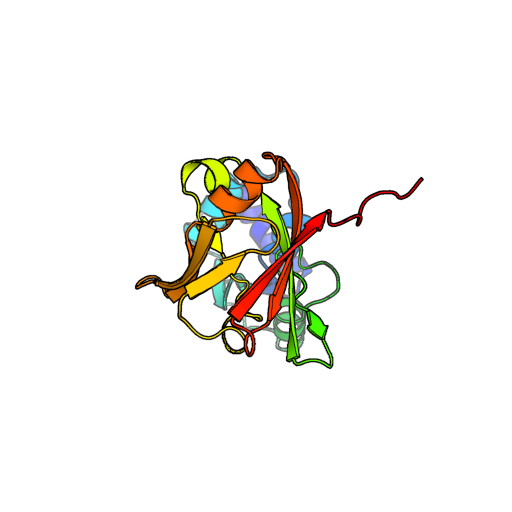AALMTTPVVRLVSHGIYAIIGRPINPTAFVRATSPRGGMPNRIEVRRNSDGSVSFPYIVTEFAVESKVCLIPAAAVPLVPEGEYLVCDSALTADCVNRSSGATVLNRLVQAMLEQGYDSGDVVRITIHPESRTIELAPDNAMMVD

Mean predicted aligned error: 13.08 Å

Foldseek 3Di:
DDDDPLLVQLQVQCVVLVFKAFLQSSCVSCVPDDPVRNVCCQVPPPQWDDPDDRMIGGPPDDDDPVSVCVRVDPPPDPPPQFDWDQDPLLKIKTKDAQAPVCLVQQKDWDGPVCVVSADFDWAAEPPFPDIWTFDQDPVRTTITHNPSVRCVVVPDDHGFIWMWIADRVRRYIYIDGPPPDPDD

pLDDT: mean 84.72, std 14.32, range [30.72, 98.12]

Nearest PDB structures (foldseek):
  6j9b-assembly2_D  TM=6.269E-01  e=2.338E-03  Arabidopsis thaliana
  5z00-assembly1_M  TM=6.272E-01  e=5.146E-03  Arabidopsis thaliana
  6j9c-assembly1_A  TM=5.876E-01  e=3.799E-03  Arabidopsis thaliana
  4i1k-assembly2_B  TM=6.937E-01  e=1.534E-02  Arabidopsis thaliana
  8amz-assembly1_T  TM=4.288E-01  e=6.239E+00  Spinacia oleracea

Radius of gyration: 19.98 Å; Cα contacts (8 Å, |Δi|>4): 293; chains: 1; bounding box: 46×30×53 Å